Protein AF-A0A2D5ATG9-F1 (afdb_monomer_lite)

Secondary structure (DSSP, 8-state):
--------------------PPPPPPPTT------------------TTS---SPPTTSPPTT--HHHHHHHHHHHHHHH----GGGT--S--S-S-GGGTS-BSSTTSB--GGG-EEEEEESSTT--B--TT-SSSEEESB---GGGSPPPPTT-TT--TTTT-EETTEEPPPSEETTEEEEEEEE-PPP-TTGGGGGGS-HHHHHHT--SS-TT-SS------B-SSSB----

Foldseek 3Di:
DDDDDDDDDDDDPPPPPPPPDDDDDDDPPPDDDDDDPDDPPDPPPPPPPDPPPAPDPPADHPPDDPVRNVVSVVVVCQQADFDDVVNVPDPDDLGRHNCQQQQVVHRLAGHDPQQKWKQKAWAPPPHNHDDAQDPHSTGRQFDPDPVSRPQRDPPPPQNDRQQQPADVRTGDHDQDRPPTGMDMDIDIGHRRVCVVVVVVCDLVNVVVPAAQPCPVVPPDHDHFDADPVGGDPDD

Radius of gyration: 25.66 Å; chains: 1; bounding box: 53×85×80 Å

Structure (mmCIF, N/CA/C/O backbone):
data_AF-A0A2D5ATG9-F1
#
_entry.id   AF-A0A2D5ATG9-F1
#
loop_
_atom_site.group_PDB
_atom_site.id
_atom_site.type_symbol
_atom_site.label_atom_id
_atom_site.label_alt_id
_atom_site.label_comp_id
_atom_site.label_asym_id
_atom_site.label_entity_id
_atom_site.label_seq_id
_atom_site.pdbx_PDB_ins_code
_atom_site.Cartn_x
_atom_site.Cartn_y
_atom_site.Cartn_z
_atom_site.occupancy
_atom_site.B_iso_or_equiv
_atom_site.auth_seq_id
_atom_site.auth_comp_id
_atom_site.auth_asym_id
_atom_site.auth_atom_id
_atom_site.pdbx_PDB_model_num
ATOM 1 N N . MET A 1 1 ? 29.430 -53.952 -45.249 1.00 36.38 1 MET A N 1
ATOM 2 C CA . MET A 1 1 ? 30.696 -53.308 -44.831 1.00 36.38 1 MET A CA 1
ATOM 3 C C . MET A 1 1 ? 30.510 -52.752 -43.415 1.00 36.38 1 MET A C 1
ATOM 5 O O . MET A 1 1 ? 29.520 -52.073 -43.221 1.00 36.38 1 MET A O 1
ATOM 9 N N . LYS A 1 2 ? 31.397 -53.137 -42.471 1.00 32.47 2 LYS A N 1
ATOM 10 C CA . LYS A 1 2 ? 31.777 -52.554 -41.143 1.00 32.47 2 LYS A CA 1
ATOM 11 C C . LYS A 1 2 ? 30.663 -51.918 -40.255 1.00 32.47 2 LYS A C 1
ATOM 13 O O . LYS A 1 2 ? 30.088 -50.925 -40.655 1.00 32.47 2 LYS A O 1
ATOM 18 N N . ARG A 1 3 ? 30.265 -52.548 -39.121 1.00 35.09 3 ARG A N 1
ATOM 19 C CA . ARG A 1 3 ? 30.697 -52.321 -37.692 1.00 35.09 3 ARG A CA 1
ATOM 20 C C . ARG A 1 3 ? 30.326 -50.909 -37.161 1.00 35.09 3 ARG A C 1
ATOM 22 O O . ARG A 1 3 ? 30.590 -49.964 -37.876 1.00 35.09 3 ARG A O 1
ATOM 29 N N . ALA A 1 4 ? 29.818 -50.633 -35.952 1.00 35.78 4 ALA A N 1
ATOM 30 C CA . ALA A 1 4 ? 29.584 -51.368 -34.705 1.00 35.78 4 ALA A CA 1
ATOM 31 C C . ALA A 1 4 ? 28.651 -50.549 -33.763 1.00 35.78 4 ALA A C 1
ATOM 33 O O . ALA A 1 4 ? 28.447 -49.361 -33.981 1.00 35.78 4 ALA A O 1
ATOM 34 N N . SER A 1 5 ? 28.140 -51.247 -32.739 1.00 40.81 5 SER A N 1
ATOM 35 C CA . SER A 1 5 ? 27.462 -50.857 -31.480 1.00 40.81 5 SER A CA 1
ATOM 36 C C . SER A 1 5 ? 27.695 -49.436 -30.927 1.00 40.81 5 SER A C 1
ATOM 38 O O . SER A 1 5 ? 28.799 -48.932 -31.073 1.00 40.81 5 SER A O 1
ATOM 40 N N . TRP A 1 6 ? 26.717 -48.853 -30.212 1.00 32.56 6 TRP A N 1
ATOM 41 C CA . TRP A 1 6 ? 26.746 -48.678 -28.740 1.00 32.56 6 TRP A CA 1
ATOM 42 C C . TRP A 1 6 ? 25.395 -48.180 -28.193 1.00 32.56 6 TRP A C 1
ATOM 44 O O . TRP A 1 6 ? 24.802 -47.217 -28.669 1.00 32.56 6 TRP A O 1
ATOM 54 N N . LEU A 1 7 ? 24.946 -48.882 -27.157 1.00 36.22 7 LEU A N 1
ATOM 55 C CA . LEU A 1 7 ? 23.833 -48.592 -26.265 1.00 36.22 7 LEU A CA 1
ATOM 56 C C . LEU A 1 7 ? 24.270 -47.524 -25.245 1.00 36.22 7 LEU A C 1
ATOM 58 O O . LEU A 1 7 ? 25.248 -47.757 -24.540 1.00 36.22 7 LEU A O 1
ATOM 62 N N . VAL A 1 8 ? 23.530 -46.420 -25.102 1.00 36.09 8 VAL A N 1
ATOM 63 C CA . VAL A 1 8 ? 23.469 -45.643 -23.850 1.00 36.09 8 VAL A CA 1
ATOM 64 C C . VAL A 1 8 ? 22.027 -45.190 -23.649 1.00 36.09 8 VAL A C 1
ATOM 66 O O . VAL A 1 8 ? 21.507 -44.351 -24.377 1.00 36.09 8 VAL A O 1
ATOM 69 N N . ALA A 1 9 ? 21.381 -45.789 -22.654 1.00 33.19 9 ALA A N 1
ATOM 70 C CA . ALA A 1 9 ? 20.167 -45.272 -22.056 1.00 33.19 9 ALA A CA 1
ATOM 71 C C . ALA A 1 9 ? 20.517 -44.041 -21.212 1.00 33.19 9 ALA A C 1
ATOM 73 O O . ALA A 1 9 ? 21.419 -44.114 -20.379 1.00 33.19 9 ALA A O 1
ATOM 74 N N . GLN A 1 10 ? 19.772 -42.949 -21.367 1.00 33.06 10 GLN A N 1
ATOM 75 C CA . GLN A 1 10 ? 19.622 -41.954 -20.311 1.00 33.06 10 GLN A CA 1
ATOM 76 C C . GLN A 1 10 ? 18.184 -41.441 -20.302 1.00 33.06 10 GLN A C 1
ATOM 78 O O . GLN A 1 10 ? 17.733 -40.709 -21.178 1.00 33.06 10 GLN A O 1
ATOM 83 N N . LEU A 1 11 ? 17.466 -41.907 -19.282 1.00 36.66 11 LEU A N 1
ATOM 84 C CA . LEU A 1 11 ? 16.252 -41.310 -18.759 1.00 36.66 11 LEU A CA 1
ATOM 85 C C . LEU A 1 11 ? 16.569 -39.875 -18.328 1.00 36.66 11 LEU A C 1
ATOM 87 O O . LEU A 1 11 ? 17.431 -39.660 -17.480 1.00 36.66 11 LEU A O 1
ATOM 91 N N . GLY A 1 12 ? 15.848 -38.914 -18.890 1.00 27.89 12 GLY A N 1
ATOM 92 C CA . GLY A 1 12 ? 15.868 -37.520 -18.468 1.00 27.89 12 GLY A CA 1
ATOM 93 C C . GLY A 1 12 ? 14.447 -36.985 -18.460 1.00 27.89 12 GLY A C 1
ATOM 94 O O . GLY A 1 12 ? 14.054 -36.252 -19.360 1.00 27.89 12 GLY A O 1
ATOM 95 N N . ALA A 1 13 ? 13.658 -37.397 -17.468 1.00 32.78 13 ALA A N 1
ATOM 96 C CA . ALA A 1 13 ? 12.424 -36.706 -17.130 1.00 32.78 13 ALA A C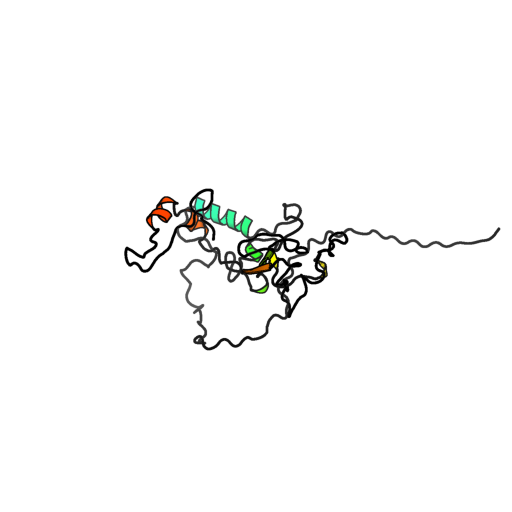A 1
ATOM 97 C C . ALA A 1 13 ? 12.808 -35.308 -16.625 1.00 32.78 13 ALA A C 1
ATOM 99 O O . ALA A 1 13 ? 13.224 -35.144 -15.479 1.00 32.78 13 ALA A O 1
ATOM 100 N N . ILE A 1 14 ? 12.718 -34.305 -17.499 1.00 36.06 14 ILE A N 1
ATOM 101 C CA . ILE A 1 14 ? 12.796 -32.901 -17.101 1.00 36.06 14 ILE A CA 1
ATOM 102 C C . ILE A 1 14 ? 11.479 -32.596 -16.391 1.00 36.06 14 ILE A C 1
ATOM 104 O O . ILE A 1 14 ? 10.466 -32.272 -17.007 1.00 36.06 14 ILE A O 1
ATOM 108 N N . GLY A 1 15 ? 11.490 -32.787 -15.073 1.00 28.84 15 GLY A N 1
ATOM 109 C CA . GLY A 1 15 ? 10.481 -32.243 -14.186 1.00 28.84 15 GLY A CA 1
ATOM 110 C C . GLY A 1 15 ? 10.544 -30.724 -14.268 1.00 28.84 15 GLY A C 1
ATOM 111 O O . GLY A 1 15 ? 11.485 -30.107 -13.774 1.00 28.84 15 GLY A O 1
ATOM 112 N N . LEU A 1 16 ? 9.541 -30.132 -14.910 1.00 32.12 16 LEU A N 1
ATOM 113 C CA . LEU A 1 16 ? 9.245 -28.713 -14.815 1.00 32.12 16 LEU A CA 1
ATOM 114 C C . LEU A 1 16 ? 8.777 -28.442 -13.378 1.00 32.12 16 LEU A C 1
ATOM 116 O O . LEU A 1 16 ? 7.591 -28.513 -13.066 1.00 32.12 16 LEU A O 1
ATOM 120 N N . PHE A 1 17 ? 9.726 -28.204 -12.475 1.00 27.69 17 PHE A N 1
ATOM 121 C CA . PHE A 1 17 ? 9.427 -27.676 -11.153 1.00 27.69 17 PHE A CA 1
ATOM 122 C C . PHE A 1 17 ? 8.962 -26.226 -11.325 1.00 27.69 17 PHE A C 1
ATOM 124 O O . PHE A 1 17 ? 9.770 -25.306 -11.432 1.00 27.69 17 PHE A O 1
ATOM 131 N N . CYS A 1 18 ? 7.644 -26.017 -11.328 1.00 28.02 18 CYS A N 1
ATOM 132 C CA . CYS A 1 18 ? 7.066 -24.760 -10.870 1.00 28.02 18 CYS A CA 1
ATOM 133 C C . CYS A 1 18 ? 7.471 -24.581 -9.403 1.00 28.02 18 CYS A C 1
ATOM 135 O O . CYS A 1 18 ? 6.798 -25.055 -8.490 1.00 28.02 18 CYS A O 1
ATOM 137 N N . ALA A 1 19 ? 8.612 -23.938 -9.174 1.00 29.73 19 ALA A N 1
ATOM 138 C CA . ALA A 1 19 ? 8.987 -23.478 -7.854 1.00 29.73 19 ALA A CA 1
ATOM 139 C C . ALA A 1 19 ? 8.058 -22.314 -7.482 1.00 29.73 19 ALA A C 1
ATOM 141 O O . ALA A 1 19 ? 8.269 -21.173 -7.893 1.00 29.73 19 ALA A O 1
ATOM 142 N N . CYS A 1 20 ? 7.020 -22.603 -6.696 1.00 30.72 20 CYS A N 1
ATOM 143 C CA . CYS A 1 20 ? 6.390 -21.615 -5.825 1.00 30.72 20 CYS A CA 1
ATOM 144 C C . CYS A 1 20 ? 7.448 -21.164 -4.807 1.00 30.72 20 CYS A C 1
ATOM 146 O O . CYS A 1 20 ? 7.554 -21.722 -3.717 1.00 30.72 20 CYS A O 1
ATOM 148 N N . GLY A 1 21 ? 8.306 -20.224 -5.203 1.00 37.38 21 GLY A N 1
ATOM 149 C CA . GLY A 1 21 ? 9.330 -19.666 -4.330 1.00 37.38 21 GLY A CA 1
ATOM 150 C C . GLY A 1 21 ? 8.672 -18.912 -3.180 1.00 37.38 21 GLY A C 1
ATOM 151 O O . GLY A 1 21 ? 7.931 -17.955 -3.411 1.00 37.38 21 GLY A O 1
ATOM 152 N N . ALA A 1 22 ? 8.933 -19.352 -1.949 1.00 42.44 22 ALA A N 1
ATOM 153 C CA . ALA A 1 22 ? 8.631 -18.580 -0.751 1.00 42.44 22 ALA A CA 1
ATOM 154 C C . ALA A 1 22 ? 9.285 -17.189 -0.845 1.00 42.44 22 ALA A C 1
ATOM 156 O O . ALA A 1 22 ? 10.341 -17.042 -1.465 1.00 42.44 22 ALA A O 1
ATOM 157 N N . ASP A 1 23 ? 8.669 -16.174 -0.227 1.00 47.75 23 ASP A N 1
ATOM 158 C CA . ASP A 1 23 ? 9.317 -14.866 -0.092 1.00 47.75 23 ASP A CA 1
ATOM 159 C C . ASP A 1 23 ? 10.680 -15.070 0.588 1.00 47.75 23 ASP A C 1
ATOM 161 O O . ASP A 1 23 ? 10.709 -15.647 1.682 1.00 47.75 23 ASP A O 1
ATOM 165 N N . PRO A 1 24 ? 11.798 -14.611 -0.004 1.00 53.44 24 PRO A N 1
ATOM 166 C CA . PRO A 1 24 ? 13.069 -14.647 0.693 1.00 53.44 24 PRO A CA 1
ATOM 167 C C . PRO A 1 24 ? 12.924 -13.787 1.950 1.00 53.44 24 PRO A C 1
ATOM 169 O O . PRO A 1 24 ? 12.480 -12.635 1.895 1.00 53.44 24 PRO A O 1
ATOM 172 N N . GLY A 1 25 ? 13.230 -14.383 3.102 1.00 45.00 25 GLY A N 1
ATOM 173 C CA . GLY A 1 25 ? 13.359 -13.644 4.352 1.00 45.00 25 GLY A CA 1
ATOM 174 C C . GLY A 1 25 ? 14.435 -12.553 4.237 1.00 45.00 25 GLY A C 1
ATOM 175 O O . GLY A 1 25 ? 15.168 -12.506 3.246 1.00 45.00 25 GLY A O 1
ATOM 176 N N . PRO A 1 26 ? 14.541 -11.657 5.230 1.00 42.59 26 PRO A N 1
ATOM 177 C CA . PRO A 1 26 ? 15.560 -10.613 5.211 1.00 42.59 26 PRO A CA 1
ATOM 178 C C . PRO A 1 26 ? 16.970 -11.220 5.037 1.00 42.59 26 PRO A C 1
ATOM 180 O O . PRO A 1 26 ? 17.260 -12.250 5.653 1.00 42.59 26 PRO A O 1
ATOM 183 N N . PRO A 1 27 ? 17.857 -10.609 4.226 1.00 44.78 27 PRO A N 1
ATOM 184 C CA . PRO A 1 27 ? 19.252 -11.030 4.138 1.00 44.78 27 PRO A CA 1
ATOM 185 C C . PRO A 1 27 ? 19.942 -10.859 5.499 1.00 44.78 27 PRO A C 1
ATOM 187 O O . PRO A 1 27 ? 19.719 -9.871 6.200 1.00 44.78 27 PRO A O 1
ATOM 190 N N . SER A 1 28 ? 20.795 -11.816 5.866 1.00 45.34 28 SER A N 1
ATOM 191 C CA . SER A 1 28 ? 21.399 -11.942 7.200 1.00 45.34 28 SER A CA 1
ATOM 192 C C . SER A 1 28 ? 22.403 -10.843 7.589 1.00 45.34 28 SER A C 1
ATOM 194 O O . SER A 1 28 ? 22.784 -10.789 8.752 1.00 45.34 28 SER A O 1
ATOM 196 N N . ASP A 1 29 ? 22.782 -9.940 6.675 1.00 39.06 29 ASP A N 1
ATOM 197 C CA . ASP A 1 29 ? 23.927 -9.026 6.855 1.00 39.06 29 ASP A CA 1
ATOM 198 C C . ASP A 1 29 ? 23.584 -7.522 6.955 1.00 39.06 29 ASP A C 1
ATOM 200 O O . ASP A 1 29 ? 24.468 -6.672 6.865 1.00 39.06 29 ASP A O 1
ATOM 204 N N . LEU A 1 30 ? 22.326 -7.134 7.202 1.00 40.56 30 LEU A N 1
ATOM 205 C CA . LEU A 1 30 ? 21.966 -5.714 7.418 1.00 40.56 30 LEU A CA 1
ATOM 206 C C . LEU A 1 30 ? 22.098 -5.231 8.878 1.00 40.56 30 LEU A C 1
ATOM 208 O O . LEU A 1 30 ? 21.440 -4.274 9.284 1.00 40.56 30 LEU A O 1
ATOM 212 N N . THR A 1 31 ? 22.990 -5.833 9.667 1.00 37.38 31 THR A N 1
ATOM 213 C CA . THR A 1 31 ? 23.427 -5.271 10.953 1.00 37.38 31 THR A CA 1
ATOM 214 C C . THR A 1 31 ? 24.721 -4.475 10.763 1.00 37.38 31 THR A C 1
ATOM 216 O O . THR A 1 31 ? 25.814 -5.007 10.936 1.00 37.38 31 THR A O 1
ATOM 219 N N . SER A 1 32 ? 24.650 -3.188 10.417 1.00 39.97 32 SER A N 1
ATOM 220 C CA . SER A 1 32 ? 25.806 -2.299 10.625 1.00 39.97 32 SER A CA 1
ATOM 221 C C . SER A 1 32 ? 25.399 -0.856 10.913 1.00 39.97 32 SER A C 1
ATOM 223 O O . SER A 1 32 ? 24.435 -0.323 10.368 1.00 39.97 32 SER A O 1
ATOM 225 N N . GLY A 1 33 ? 26.113 -0.282 11.883 1.00 40.06 33 GLY A N 1
ATOM 226 C CA . GLY A 1 33 ? 25.732 0.889 12.657 1.00 40.06 33 GLY A CA 1
ATOM 227 C C . GLY A 1 33 ? 25.760 2.217 11.905 1.00 40.06 33 GLY A C 1
ATOM 228 O O . GLY A 1 33 ? 26.660 2.504 11.121 1.00 40.06 33 GLY A O 1
ATOM 229 N N . GLY A 1 34 ? 24.800 3.068 12.259 1.00 30.11 34 GLY A N 1
ATOM 230 C CA . GLY A 1 34 ? 24.832 4.507 12.035 1.00 30.11 34 GLY A CA 1
ATOM 231 C C . GLY A 1 34 ? 24.594 5.210 13.369 1.00 30.11 34 GLY A C 1
ATOM 232 O O . GLY A 1 34 ? 23.555 5.021 13.996 1.00 30.11 34 GLY A O 1
ATOM 233 N N . HIS A 1 35 ? 25.575 5.983 13.825 1.00 29.22 35 HIS A N 1
ATOM 234 C CA . HIS A 1 35 ? 25.509 6.781 15.046 1.00 29.22 35 HIS A CA 1
ATOM 235 C C . HIS A 1 35 ? 24.476 7.911 14.867 1.00 29.22 35 HIS A C 1
ATOM 237 O O . HIS A 1 35 ? 24.705 8.839 14.095 1.00 29.22 35 HIS A O 1
ATOM 243 N N . GLN A 1 36 ? 23.327 7.820 15.543 1.00 37.25 36 GLN A N 1
ATOM 244 C CA . GLN A 1 36 ? 22.373 8.927 15.676 1.00 37.25 36 GLN A CA 1
ATOM 245 C C . GLN A 1 36 ? 22.794 9.803 16.869 1.00 37.25 36 GLN A C 1
ATOM 247 O O . GLN A 1 36 ? 23.019 9.257 17.953 1.00 37.25 36 GLN A O 1
ATOM 252 N N . PRO A 1 37 ? 22.894 11.137 16.729 1.00 33.78 37 PRO A N 1
ATOM 253 C CA . PRO A 1 37 ? 23.139 11.999 17.873 1.00 33.78 37 PRO A CA 1
ATOM 254 C C . PRO A 1 37 ? 21.896 12.059 18.778 1.00 33.78 37 PRO A C 1
ATOM 256 O O . PRO A 1 37 ? 20.858 12.593 18.404 1.00 33.78 37 PRO A O 1
ATOM 259 N N . GLY A 1 38 ? 22.042 11.494 19.980 1.00 32.47 38 GLY A N 1
ATOM 260 C CA . GLY A 1 38 ? 21.396 11.924 21.225 1.00 32.47 38 GLY A CA 1
ATOM 261 C C . GLY A 1 38 ? 19.869 12.009 21.271 1.00 32.47 38 GLY A C 1
ATOM 262 O O . GLY A 1 38 ? 19.334 13.080 21.532 1.00 32.47 38 GLY A O 1
ATOM 263 N N . SER A 1 39 ? 19.167 10.882 21.141 1.00 30.84 39 SER A N 1
ATOM 264 C CA . SER A 1 39 ? 17.875 10.703 21.830 1.00 30.84 39 SER A CA 1
ATOM 265 C C . SER A 1 39 ? 18.142 10.109 23.219 1.00 30.84 39 SER A C 1
ATOM 267 O O . SER A 1 39 ? 19.069 9.305 23.325 1.00 30.84 39 SER A O 1
ATOM 269 N N . PRO A 1 40 ? 17.406 10.483 24.285 1.00 34.06 40 PRO A N 1
ATOM 270 C CA . PRO A 1 40 ? 17.665 9.984 25.633 1.00 34.06 40 PRO A CA 1
ATOM 271 C C . PRO A 1 40 ? 17.564 8.454 25.659 1.00 34.06 40 PRO A C 1
ATOM 273 O O . PRO A 1 40 ? 16.487 7.870 25.581 1.00 34.06 40 PRO A O 1
ATOM 276 N N . SER A 1 41 ? 18.727 7.813 25.735 1.00 38.56 41 SER A N 1
ATOM 277 C CA . SER A 1 41 ? 18.945 6.371 25.716 1.00 38.56 41 SER A CA 1
ATOM 278 C C . SER A 1 41 ? 18.743 5.782 27.111 1.00 38.56 41 SER A C 1
ATOM 280 O O . SER A 1 41 ? 19.663 5.273 27.746 1.00 38.56 41 SER A O 1
ATOM 282 N N . GLY A 1 42 ? 17.504 5.855 27.590 1.00 34.97 42 GLY A N 1
ATOM 283 C CA . GLY A 1 42 ? 17.002 4.909 28.577 1.00 34.97 42 GLY A CA 1
ATOM 284 C C . GLY A 1 42 ? 16.221 3.815 27.848 1.00 34.97 42 GLY A C 1
ATOM 285 O O . GLY A 1 42 ? 15.469 4.145 26.928 1.00 34.97 42 GLY A O 1
ATOM 286 N N . PRO A 1 43 ? 16.349 2.525 28.208 1.00 32.94 43 PRO A N 1
ATOM 287 C CA . PRO A 1 43 ? 15.335 1.566 27.807 1.00 32.94 43 PRO A CA 1
ATOM 288 C C . PRO A 1 43 ? 13.998 2.082 28.347 1.00 32.94 43 PRO A C 1
ATOM 290 O O . PRO A 1 43 ? 13.847 2.255 29.557 1.00 32.94 43 PRO A O 1
ATOM 293 N N . VAL A 1 44 ? 13.023 2.332 27.470 1.00 38.72 44 VAL A N 1
ATOM 294 C CA . VAL A 1 44 ?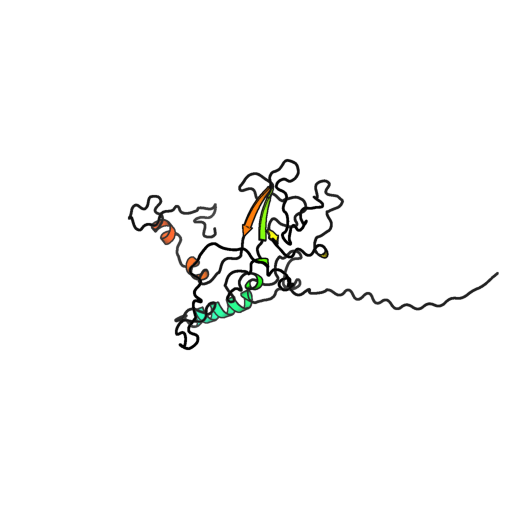 11.626 2.272 27.901 1.00 38.72 44 VAL A CA 1
ATOM 295 C C . VAL A 1 44 ? 11.420 0.808 28.251 1.00 38.72 44 VAL A C 1
ATOM 297 O O . VAL A 1 44 ? 11.156 -0.016 27.379 1.00 38.72 44 VAL A O 1
ATOM 300 N N . GLN A 1 45 ? 11.669 0.465 29.515 1.00 35.62 45 GLN A N 1
ATOM 301 C CA . GLN A 1 45 ? 11.235 -0.806 30.055 1.00 35.62 45 GLN A CA 1
ATOM 302 C C . GLN A 1 45 ? 9.718 -0.781 29.947 1.00 35.62 45 GLN A C 1
ATOM 304 O O . GLN A 1 45 ? 9.042 -0.058 30.677 1.00 35.62 45 GLN A O 1
ATOM 309 N N . GLN A 1 46 ? 9.192 -1.498 28.957 1.00 44.34 46 GLN A N 1
ATOM 310 C CA . GLN A 1 46 ? 7.811 -1.921 29.032 1.00 44.34 46 GLN A CA 1
ATOM 311 C C . GLN A 1 46 ? 7.768 -2.814 30.263 1.00 44.34 46 GLN A C 1
ATOM 313 O O . GLN A 1 46 ? 8.439 -3.841 30.313 1.00 44.34 46 GLN A O 1
ATOM 318 N N . ASP A 1 47 ? 7.104 -2.338 31.306 1.00 37.91 47 ASP A N 1
ATOM 319 C CA . ASP A 1 47 ? 6.848 -3.131 32.492 1.00 37.91 47 ASP A CA 1
ATOM 320 C C . ASP A 1 47 ? 5.907 -4.275 32.090 1.00 37.91 47 ASP A C 1
ATOM 322 O O . ASP A 1 47 ? 4.685 -4.132 32.078 1.00 37.91 47 ASP A O 1
ATOM 326 N N . GLU A 1 48 ? 6.493 -5.403 31.685 1.00 52.66 48 GLU A N 1
ATOM 327 C CA . GLU A 1 48 ? 5.791 -6.617 31.252 1.00 52.66 48 GLU A CA 1
ATOM 328 C C . GLU A 1 48 ? 5.013 -7.295 32.398 1.00 52.66 48 GLU A C 1
ATOM 330 O O . GLU A 1 48 ? 4.374 -8.325 32.185 1.00 52.66 48 GLU A O 1
ATOM 335 N N . THR A 1 49 ? 5.036 -6.741 33.620 1.00 50.59 49 THR A N 1
ATOM 336 C CA . THR A 1 49 ? 4.401 -7.350 34.799 1.00 50.59 49 THR A CA 1
ATOM 337 C C . THR A 1 49 ? 2.997 -6.832 35.112 1.00 50.59 49 THR A C 1
ATOM 339 O O . THR A 1 49 ? 2.304 -7.418 35.947 1.00 50.59 49 THR A O 1
ATOM 342 N N . THR A 1 50 ? 2.516 -5.808 34.400 1.00 45.97 50 THR A N 1
ATOM 343 C CA . THR A 1 50 ? 1.130 -5.332 34.523 1.00 45.97 50 THR A CA 1
ATOM 344 C C . THR A 1 50 ? 0.288 -5.859 33.353 1.00 45.97 50 THR A C 1
ATOM 346 O O . THR A 1 50 ? 0.627 -5.570 32.204 1.00 45.97 50 THR A O 1
ATOM 349 N N . PRO A 1 51 ? -0.825 -6.595 33.575 1.00 45.81 51 PRO A N 1
ATOM 350 C CA . PRO A 1 51 ? -1.739 -6.962 32.497 1.00 45.81 51 PRO A CA 1
ATOM 351 C C . PRO A 1 51 ? -2.208 -5.698 31.773 1.00 45.81 51 PRO A C 1
ATOM 353 O O . PRO A 1 51 ? -2.933 -4.879 32.341 1.00 45.81 51 PRO A O 1
ATOM 356 N N . SER A 1 52 ? -1.771 -5.518 30.526 1.00 48.62 52 SER A N 1
ATOM 357 C CA . SER A 1 52 ? -2.256 -4.434 29.678 1.00 48.62 52 SER A CA 1
ATOM 358 C C . SER A 1 52 ? -3.762 -4.599 29.508 1.00 48.62 52 SER A C 1
ATOM 360 O O . SER A 1 52 ? -4.222 -5.531 28.855 1.00 48.62 52 SER A O 1
ATOM 362 N N . THR A 1 53 ? -4.535 -3.673 30.070 1.00 57.91 53 THR A N 1
ATOM 363 C CA . THR A 1 53 ? -5.972 -3.534 29.798 1.00 57.91 53 THR A CA 1
ATOM 364 C C . THR A 1 53 ? -6.246 -2.971 28.406 1.00 57.91 53 THR A C 1
ATOM 366 O O . THR A 1 53 ? -7.398 -2.878 28.009 1.00 57.91 53 THR A O 1
ATOM 369 N N . ARG A 1 54 ? -5.208 -2.572 27.657 1.00 58.94 54 ARG A N 1
ATOM 370 C CA . ARG A 1 54 ? -5.336 -2.108 26.277 1.00 58.94 54 ARG A CA 1
ATOM 371 C C . ARG A 1 54 ? -5.337 -3.316 25.329 1.00 58.94 54 ARG A C 1
ATOM 373 O O . ARG A 1 54 ? -4.468 -4.181 25.490 1.00 58.94 54 ARG A O 1
ATOM 380 N N . PRO A 1 55 ? -6.231 -3.349 24.322 1.00 65.75 55 PRO A N 1
ATOM 381 C CA . PRO A 1 55 ? -6.232 -4.384 23.298 1.00 65.75 55 PRO A CA 1
ATOM 382 C C . PRO A 1 55 ? -4.851 -4.543 22.665 1.00 65.75 55 PRO A C 1
ATOM 384 O O . PRO A 1 55 ? -4.154 -3.538 22.470 1.00 65.75 55 PRO A O 1
ATOM 387 N N . PRO A 1 56 ? -4.451 -5.777 22.316 1.00 79.25 56 PRO A N 1
ATOM 388 C CA . PRO A 1 56 ? -3.208 -5.996 21.603 1.00 79.25 56 PRO A CA 1
ATOM 389 C C . PRO A 1 56 ? -3.236 -5.213 20.288 1.00 79.25 56 PRO A C 1
ATOM 391 O O . PRO A 1 56 ? -4.237 -5.199 19.567 1.00 79.25 56 PRO A O 1
ATOM 394 N N . LEU A 1 57 ? -2.128 -4.537 19.989 1.00 86.50 57 LEU A N 1
ATOM 395 C CA . LEU A 1 57 ? -1.961 -3.788 18.748 1.00 86.50 57 LEU A CA 1
ATOM 396 C C . LEU A 1 57 ? -2.254 -4.697 17.541 1.00 86.50 57 LEU A C 1
ATOM 398 O O . LEU A 1 57 ? -1.932 -5.884 17.562 1.00 86.50 57 LEU A O 1
ATOM 402 N N . GLY A 1 58 ? -2.887 -4.149 16.503 1.00 87.50 58 GLY A N 1
ATOM 403 C CA . GLY A 1 58 ? -3.323 -4.918 15.331 1.00 87.50 58 GLY A CA 1
ATOM 404 C C . GLY A 1 58 ? -4.574 -5.779 15.550 1.00 87.50 58 GLY A C 1
ATOM 405 O O . GLY A 1 58 ? -5.124 -6.287 14.577 1.00 87.50 58 GLY A O 1
ATOM 406 N N . GLY A 1 59 ? -5.057 -5.914 16.789 1.00 89.12 59 GLY A N 1
ATOM 407 C CA . GLY A 1 59 ? -6.323 -6.568 17.107 1.00 89.12 59 GLY A CA 1
ATOM 408 C C . GLY A 1 59 ? -7.554 -5.684 16.857 1.00 89.12 59 GLY A C 1
ATOM 409 O O . GLY A 1 59 ? -7.431 -4.485 16.580 1.00 89.12 59 GLY A O 1
ATOM 410 N N . PRO A 1 60 ? -8.764 -6.260 16.973 1.00 89.25 60 PRO A N 1
ATOM 411 C CA . PRO A 1 60 ? -9.996 -5.493 16.885 1.00 89.25 60 PRO A CA 1
ATOM 412 C C . PRO A 1 60 ? -10.086 -4.488 18.041 1.00 89.25 60 PRO A C 1
ATOM 414 O O . PRO A 1 60 ? -9.666 -4.757 19.167 1.00 89.25 60 PRO A O 1
ATOM 417 N N . ARG A 1 61 ? -10.681 -3.323 17.767 1.00 86.44 61 ARG A N 1
ATOM 418 C CA . ARG A 1 61 ? -11.026 -2.336 18.801 1.00 86.44 61 ARG A CA 1
ATOM 419 C C . ARG A 1 61 ? -12.017 -2.946 19.804 1.00 86.44 61 ARG A C 1
ATOM 421 O O . ARG A 1 61 ? -12.829 -3.793 19.450 1.00 86.44 61 ARG A O 1
ATOM 428 N N . GLU A 1 62 ? -12.013 -2.465 21.040 1.00 87.19 62 GLU A N 1
ATOM 429 C CA . GLU A 1 62 ? -13.070 -2.787 22.005 1.00 87.19 62 GLU A CA 1
ATOM 430 C C . GLU A 1 62 ? -14.448 -2.254 21.583 1.00 87.19 62 GLU A C 1
ATOM 432 O O . GLU A 1 62 ? -14.572 -1.255 20.872 1.00 87.19 62 GLU A O 1
ATOM 437 N N . GLY A 1 63 ? -15.505 -2.925 22.045 1.00 88.44 63 GLY A N 1
ATOM 438 C CA . GLY A 1 63 ? -16.883 -2.470 21.846 1.00 88.44 63 GLY A CA 1
ATOM 439 C C . GLY A 1 63 ? -17.411 -2.595 20.413 1.00 88.44 63 GLY A C 1
ATOM 440 O O . GLY A 1 63 ? -18.413 -1.959 20.090 1.00 88.44 63 GLY A O 1
ATOM 441 N N . LEU A 1 64 ? -16.765 -3.387 19.548 1.00 88.81 64 LEU A N 1
ATOM 442 C CA . LEU A 1 64 ? -17.333 -3.724 18.241 1.00 88.81 64 LEU A CA 1
ATOM 443 C C . LEU A 1 64 ? -18.637 -4.509 18.407 1.00 88.81 64 LEU A C 1
ATOM 445 O O . LEU A 1 64 ? -18.747 -5.391 19.261 1.00 88.81 64 LEU A O 1
ATOM 449 N N . THR A 1 65 ? -19.612 -4.221 17.546 1.00 94.38 65 THR A N 1
ATOM 450 C CA . THR A 1 65 ? -20.778 -5.096 17.397 1.00 94.38 65 THR A CA 1
ATOM 451 C C . THR A 1 65 ? -20.344 -6.464 16.865 1.00 94.38 65 THR A C 1
ATOM 453 O O . THR A 1 65 ? -19.262 -6.610 16.290 1.00 94.38 65 THR A O 1
ATOM 456 N N . VAL A 1 66 ? -21.209 -7.473 17.003 1.00 96.00 66 VAL A N 1
ATOM 457 C CA . VAL A 1 66 ? -20.957 -8.819 16.456 1.00 96.00 66 VAL A CA 1
ATOM 458 C C . VAL A 1 66 ? -20.632 -8.756 14.959 1.00 96.00 66 VAL A C 1
ATOM 460 O O . VAL A 1 66 ? -19.669 -9.376 14.511 1.00 96.00 66 VAL A O 1
ATOM 463 N N . ASP A 1 67 ? -21.365 -7.940 14.200 1.00 94.38 67 ASP A N 1
ATOM 464 C CA . ASP A 1 67 ? -21.156 -7.791 12.757 1.00 94.38 67 ASP A CA 1
ATOM 465 C C . ASP A 1 67 ? -19.834 -7.095 12.416 1.00 94.38 67 ASP A C 1
ATOM 467 O O . ASP A 1 67 ? -19.158 -7.481 11.460 1.00 94.38 67 ASP A O 1
ATOM 471 N N . GLN A 1 68 ? -19.434 -6.090 13.202 1.00 91.25 68 GLN A N 1
ATOM 472 C CA . GLN A 1 68 ? -18.163 -5.388 13.019 1.00 91.25 68 GLN A CA 1
ATOM 473 C C . GLN A 1 68 ? -16.970 -6.288 13.340 1.00 91.25 68 GLN A C 1
ATOM 475 O O . GLN A 1 68 ? -15.997 -6.300 12.588 1.00 91.25 68 GLN A O 1
ATOM 480 N N . LEU A 1 69 ? -17.053 -7.069 14.420 1.00 92.94 69 LEU A N 1
ATOM 481 C CA . LEU A 1 69 ? -16.030 -8.056 14.750 1.00 92.94 69 LEU A CA 1
ATOM 482 C C . LEU A 1 69 ? -15.935 -9.120 13.648 1.00 92.94 69 LEU A C 1
ATOM 484 O O . LEU A 1 69 ? -14.844 -9.428 13.179 1.00 92.94 69 LEU A O 1
ATOM 488 N N . ALA A 1 70 ? -17.072 -9.618 13.156 1.00 94.50 70 ALA A N 1
ATOM 489 C CA . ALA A 1 70 ? -17.092 -10.563 12.044 1.00 94.50 70 ALA A CA 1
ATOM 490 C C . ALA A 1 70 ? -16.504 -9.965 10.751 1.00 94.50 70 ALA A C 1
ATOM 492 O O . ALA A 1 70 ? -15.840 -10.671 9.992 1.00 94.50 70 ALA A O 1
ATOM 493 N N . ALA A 1 71 ? -16.735 -8.677 10.480 1.00 91.75 71 ALA A N 1
ATOM 494 C CA . ALA A 1 71 ? -16.128 -7.980 9.348 1.00 91.75 71 ALA A CA 1
ATOM 495 C C . ALA A 1 71 ? -14.607 -7.837 9.507 1.00 91.75 71 ALA A C 1
ATOM 497 O O . ALA A 1 71 ? -13.881 -8.117 8.552 1.00 91.75 71 ALA A O 1
ATOM 498 N N . PHE A 1 72 ? -14.132 -7.474 10.703 1.00 91.31 72 PHE A N 1
ATOM 499 C CA . PHE A 1 72 ? -12.706 -7.426 11.026 1.00 91.31 72 PHE A CA 1
ATOM 500 C C . PHE A 1 72 ? -12.037 -8.784 10.780 1.00 91.31 72 PHE A C 1
ATOM 502 O O . PHE A 1 72 ? -11.041 -8.848 10.065 1.00 91.31 72 PHE A O 1
ATOM 509 N N . GLU A 1 73 ? -12.618 -9.877 11.281 1.00 94.00 73 GLU A N 1
ATOM 510 C CA . GLU A 1 73 ? -12.041 -11.217 11.112 1.00 94.00 73 GLU A CA 1
ATOM 511 C C . GLU A 1 73 ? -12.004 -11.668 9.644 1.00 94.00 73 GLU A C 1
ATOM 513 O O . GLU A 1 73 ? -11.003 -12.227 9.196 1.00 94.00 73 GLU A O 1
ATOM 518 N N . ARG A 1 74 ? -13.044 -11.370 8.849 1.00 95.44 74 ARG A N 1
ATOM 519 C CA . ARG A 1 74 ? -13.007 -11.624 7.395 1.00 95.44 74 ARG A CA 1
ATOM 520 C C . ARG A 1 74 ? -11.909 -10.817 6.705 1.00 95.44 74 ARG A C 1
ATOM 522 O O . ARG A 1 74 ? -11.206 -11.355 5.854 1.00 95.44 74 ARG A O 1
ATOM 529 N N . GLY A 1 75 ? -11.760 -9.544 7.073 1.00 92.44 75 GLY A N 1
ATOM 530 C CA . GLY A 1 75 ? -10.704 -8.678 6.553 1.00 92.44 75 GLY A CA 1
ATOM 531 C C . GLY A 1 75 ? -9.314 -9.205 6.898 1.00 92.44 75 GLY A C 1
ATOM 532 O O . GLY A 1 75 ? -8.461 -9.279 6.019 1.00 92.44 75 GLY A O 1
ATOM 533 N N . ARG A 1 76 ? -9.109 -9.650 8.143 1.00 93.06 76 ARG A N 1
ATOM 534 C CA . ARG A 1 76 ? -7.845 -10.231 8.611 1.00 93.06 76 ARG A CA 1
ATOM 535 C C . ARG A 1 76 ? -7.446 -11.465 7.805 1.00 93.06 76 ARG A C 1
ATOM 537 O O . ARG A 1 76 ? -6.296 -11.553 7.392 1.00 93.06 76 ARG A O 1
ATOM 544 N N . ILE A 1 77 ? -8.393 -12.360 7.508 1.00 96.00 77 ILE A N 1
ATOM 545 C CA . ILE A 1 77 ? -8.139 -13.541 6.665 1.00 96.00 77 ILE A CA 1
ATOM 546 C C . ILE A 1 77 ? -7.604 -13.128 5.292 1.00 96.00 77 ILE A C 1
ATOM 548 O O . ILE A 1 77 ? -6.605 -13.677 4.843 1.00 96.00 77 ILE A O 1
ATOM 552 N N . VAL A 1 78 ? -8.239 -12.151 4.636 1.00 94.81 78 VAL A N 1
ATOM 553 C CA . VAL A 1 78 ? -7.767 -11.656 3.335 1.00 94.81 78 VAL A CA 1
ATOM 554 C C . VAL A 1 78 ? -6.400 -10.997 3.483 1.00 94.81 78 VAL A C 1
ATOM 556 O O . VAL A 1 78 ? -5.505 -11.276 2.701 1.00 94.81 78 VAL A O 1
ATOM 559 N N . PHE A 1 79 ? -6.214 -10.157 4.498 1.00 93.56 79 PHE A N 1
ATOM 560 C CA . PHE A 1 79 ? -4.986 -9.395 4.709 1.00 93.56 79 PHE A CA 1
ATOM 561 C C . PHE A 1 79 ? -3.748 -10.275 4.947 1.00 93.56 79 PHE A C 1
ATOM 563 O O . PHE A 1 79 ? -2.647 -9.967 4.480 1.00 93.56 79 PHE A O 1
ATOM 570 N N . GLU A 1 80 ? -3.936 -11.365 5.690 1.00 94.31 80 GLU A N 1
ATOM 571 C CA . GLU A 1 80 ? -2.895 -12.335 6.037 1.00 94.31 80 GLU A CA 1
ATOM 572 C C . GLU A 1 80 ? -2.743 -13.445 4.986 1.00 94.31 80 GLU A C 1
ATOM 574 O O . GLU A 1 80 ? -1.790 -14.226 5.064 1.00 94.31 80 GLU A O 1
ATOM 579 N N . HIS A 1 81 ? -3.644 -13.515 3.996 1.00 95.69 81 HIS A N 1
ATOM 580 C CA . HIS A 1 81 ? -3.581 -14.513 2.930 1.00 95.69 81 HIS A CA 1
ATOM 581 C C . HIS A 1 81 ? -2.251 -14.419 2.182 1.00 95.69 81 HIS A C 1
ATOM 583 O O . HIS A 1 81 ? -1.696 -13.340 2.003 1.00 95.69 81 HIS A O 1
ATOM 589 N N . ARG A 1 82 ? -1.713 -15.553 1.733 1.00 93.06 82 ARG A N 1
ATOM 590 C CA . ARG A 1 82 ? -0.547 -15.578 0.840 1.00 93.06 82 ARG A CA 1
ATOM 591 C C . ARG A 1 82 ? -1.026 -16.030 -0.524 1.00 93.06 82 ARG A C 1
ATOM 593 O O . ARG A 1 82 ? -1.299 -17.209 -0.719 1.00 93.06 82 ARG A O 1
ATOM 600 N N . TRP A 1 83 ? -1.126 -15.083 -1.442 1.00 89.81 83 TRP A N 1
ATOM 601 C CA . TRP A 1 83 ? -1.656 -15.309 -2.773 1.00 89.81 83 TRP A CA 1
ATOM 602 C C . TRP A 1 83 ? -0.678 -16.119 -3.628 1.00 89.81 83 TRP A C 1
ATOM 604 O O . TRP A 1 83 ? 0.544 -16.018 -3.503 1.00 89.81 83 TRP A O 1
ATOM 614 N N . THR A 1 84 ? -1.230 -16.902 -4.543 1.00 87.56 84 THR A N 1
ATOM 615 C CA . THR A 1 84 ? -0.501 -17.705 -5.526 1.00 87.56 84 THR A CA 1
ATOM 616 C C . THR A 1 84 ? -0.820 -17.250 -6.951 1.00 87.56 84 THR A C 1
ATOM 618 O O . THR A 1 84 ? -1.846 -16.601 -7.178 1.00 87.56 84 THR A O 1
ATOM 621 N N . PRO A 1 85 ? 0.002 -17.605 -7.957 1.00 85.19 85 PRO A N 1
ATOM 622 C CA . PRO A 1 85 ? -0.306 -17.276 -9.349 1.00 85.19 85 PRO A CA 1
ATOM 623 C C . PRO A 1 85 ? -1.674 -17.785 -9.819 1.00 85.19 85 PRO A C 1
ATOM 625 O O . PRO A 1 85 ? -2.380 -17.081 -10.537 1.00 85.19 85 PRO A O 1
ATOM 628 N N . SER A 1 86 ? -2.088 -18.971 -9.362 1.00 90.00 86 SER A N 1
ATOM 629 C CA . SER A 1 86 ? -3.419 -19.531 -9.637 1.00 90.00 86 SER A CA 1
ATOM 630 C C . SER A 1 86 ? -4.566 -18.732 -9.016 1.00 90.00 86 SER A C 1
ATOM 632 O O . SER A 1 86 ? -5.685 -18.798 -9.511 1.00 90.00 86 SER A O 1
ATOM 634 N N . GLU A 1 87 ? -4.297 -17.966 -7.961 1.00 91.38 87 GLU A N 1
ATOM 635 C CA . GLU A 1 87 ? -5.259 -17.071 -7.306 1.00 91.38 87 GLU A CA 1
ATOM 636 C C . GLU A 1 87 ? -5.203 -15.641 -7.869 1.00 91.38 87 GLU A C 1
ATOM 638 O O . GLU A 1 87 ? -5.784 -14.722 -7.297 1.00 91.38 87 GLU A O 1
ATOM 643 N N . GLY A 1 88 ? -4.500 -15.434 -8.988 1.00 86.44 88 GLY A N 1
ATOM 644 C CA . GLY A 1 88 ? -4.390 -14.131 -9.640 1.00 86.44 88 GLY A CA 1
ATOM 645 C C . GLY A 1 88 ? -3.224 -13.274 -9.149 1.00 86.44 88 GLY A C 1
ATOM 646 O O . GLY A 1 88 ? -3.162 -12.097 -9.506 1.00 86.44 88 GLY A O 1
ATOM 647 N N . LEU A 1 89 ? -2.274 -13.834 -8.386 1.00 80.69 89 LEU A N 1
ATOM 648 C CA . LEU A 1 89 ? -0.994 -13.170 -8.140 1.00 80.69 89 LEU A CA 1
ATOM 649 C C . LEU A 1 89 ? -0.250 -13.070 -9.479 1.00 80.69 89 LEU A C 1
ATOM 651 O O . LEU A 1 89 ? 0.365 -14.030 -9.941 1.00 80.69 89 LEU A O 1
ATOM 655 N N . GLY A 1 90 ? -0.385 -11.923 -10.146 1.00 74.94 90 GLY A N 1
ATOM 656 C CA . GLY A 1 90 ? 0.159 -11.698 -11.481 1.00 74.94 90 GLY A CA 1
ATOM 657 C C . GLY A 1 90 ? 1.659 -12.013 -11.576 1.00 74.94 90 GLY A C 1
ATOM 658 O O . GLY A 1 90 ? 2.352 -12.104 -10.567 1.00 74.94 90 GLY A O 1
ATOM 659 N N . PRO A 1 91 ? 2.217 -12.133 -12.789 1.00 70.31 91 PRO A N 1
ATOM 660 C CA . PRO A 1 91 ? 3.608 -12.558 -12.980 1.00 70.31 91 PRO A CA 1
ATOM 661 C C . PRO A 1 91 ? 4.644 -11.582 -12.392 1.00 70.31 91 PRO A C 1
ATOM 663 O O . PRO A 1 91 ? 5.806 -11.945 -12.220 1.00 70.31 91 PRO A O 1
ATOM 666 N N . ARG A 1 92 ? 4.235 -10.343 -12.086 1.00 69.44 92 ARG A N 1
ATOM 667 C CA . ARG A 1 92 ? 5.053 -9.312 -11.443 1.00 69.44 92 ARG A CA 1
ATOM 668 C C . ARG A 1 92 ? 4.402 -8.902 -10.125 1.00 69.44 92 ARG A C 1
ATOM 670 O O . ARG A 1 92 ? 3.313 -8.338 -10.133 1.00 69.44 92 ARG A O 1
ATOM 677 N N . TYR A 1 93 ? 5.086 -9.162 -9.017 1.00 72.75 93 TYR A N 1
ATOM 678 C CA . TYR A 1 93 ? 4.661 -8.794 -7.668 1.00 72.75 93 TYR A CA 1
ATOM 679 C C . TYR A 1 93 ? 5.882 -8.450 -6.808 1.00 72.75 93 TYR A C 1
ATOM 681 O O . TYR A 1 93 ? 6.977 -8.963 -7.040 1.00 72.75 93 TYR A O 1
ATOM 689 N N . ASN A 1 94 ? 5.699 -7.576 -5.818 1.00 70.31 94 ASN A N 1
ATOM 690 C CA . ASN A 1 94 ? 6.731 -7.206 -4.839 1.00 70.31 94 ASN A CA 1
ATOM 691 C C . ASN A 1 94 ? 6.672 -8.070 -3.564 1.00 70.31 94 ASN A C 1
ATOM 693 O O . ASN A 1 94 ? 7.688 -8.274 -2.897 1.00 70.31 94 ASN A O 1
ATOM 697 N N . ALA A 1 95 ? 5.489 -8.580 -3.232 1.00 79.50 95 ALA A N 1
ATOM 698 C CA . ALA A 1 95 ? 5.233 -9.504 -2.142 1.00 79.50 95 ALA A CA 1
ATOM 699 C C . ALA A 1 95 ? 3.979 -10.333 -2.439 1.00 79.50 95 ALA A C 1
ATOM 701 O O . ALA A 1 95 ? 3.147 -9.939 -3.255 1.00 79.50 95 ALA A O 1
ATOM 702 N N . VAL A 1 96 ? 3.845 -11.475 -1.763 1.00 86.25 96 VAL A N 1
ATOM 703 C CA . VAL A 1 96 ? 2.688 -12.368 -1.933 1.00 86.25 96 VAL A CA 1
ATOM 704 C C . VAL A 1 96 ? 1.597 -12.149 -0.897 1.00 86.25 96 VAL A C 1
ATOM 706 O O . VAL A 1 96 ? 0.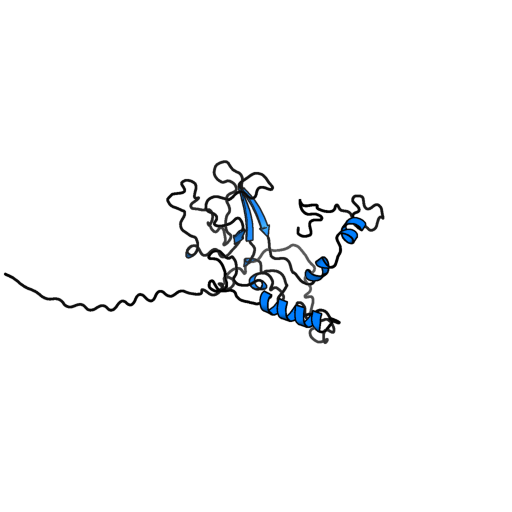670 -12.940 -0.883 1.00 86.25 96 VAL A O 1
ATOM 709 N N . ALA A 1 97 ? 1.720 -11.159 -0.004 1.00 90.88 97 ALA A N 1
ATOM 710 C CA . ALA A 1 97 ? 0.716 -10.847 1.009 1.00 90.88 97 ALA A CA 1
ATOM 711 C C . ALA A 1 97 ? 0.711 -9.366 1.409 1.00 90.88 97 ALA A C 1
ATOM 713 O O . ALA A 1 97 ? 1.769 -8.734 1.425 1.00 90.88 97 ALA A O 1
ATOM 714 N N . CYS A 1 98 ? -0.441 -8.822 1.822 1.00 91.06 98 CYS A N 1
ATOM 715 C CA . CYS A 1 98 ? -0.516 -7.469 2.392 1.00 91.06 98 CYS A CA 1
ATOM 716 C C . CYS A 1 98 ? 0.326 -7.368 3.672 1.00 91.06 98 CYS A C 1
ATOM 718 O O . CYS A 1 98 ? 1.116 -6.435 3.843 1.00 91.06 98 CYS A O 1
ATOM 720 N N . ALA A 1 99 ? 0.235 -8.388 4.531 1.00 91.44 99 ALA A N 1
ATOM 721 C CA . ALA A 1 99 ? 1.024 -8.484 5.754 1.00 91.44 99 ALA A CA 1
ATOM 722 C C . ALA A 1 99 ? 2.548 -8.512 5.504 1.00 91.44 99 ALA A C 1
ATOM 724 O O . ALA A 1 99 ? 3.310 -8.116 6.383 1.00 91.44 99 ALA A O 1
ATOM 725 N N . SER A 1 100 ? 3.033 -8.879 4.309 1.00 87.75 100 SER A N 1
ATOM 726 C CA . SER A 1 100 ? 4.477 -8.865 4.016 1.00 87.75 100 SER A CA 1
ATOM 727 C C . SER A 1 100 ? 5.101 -7.472 4.141 1.00 87.75 100 SER A C 1
ATOM 729 O O . SER A 1 100 ? 6.280 -7.363 4.478 1.00 87.75 100 SER A O 1
ATOM 731 N N . CYS A 1 101 ? 4.318 -6.417 3.906 1.00 88.19 101 CYS A N 1
ATOM 732 C CA . CYS A 1 101 ? 4.764 -5.037 4.074 1.00 88.19 101 CYS A CA 1
ATOM 733 C C . CYS A 1 101 ? 4.096 -4.327 5.265 1.00 88.19 101 CYS A C 1
ATOM 735 O O . CYS A 1 101 ? 4.556 -3.272 5.673 1.00 88.19 101 CYS A O 1
ATOM 737 N N . HIS A 1 102 ? 3.053 -4.898 5.861 1.00 92.62 102 HIS A N 1
ATOM 738 C CA . HIS A 1 102 ? 2.341 -4.308 6.996 1.00 92.62 102 HIS A CA 1
ATOM 739 C C . HIS A 1 102 ? 2.349 -5.250 8.201 1.00 92.62 102 HIS A C 1
ATOM 741 O O . HIS A 1 102 ? 1.322 -5.826 8.563 1.00 92.62 102 HIS A O 1
ATOM 747 N N . SER A 1 103 ? 3.525 -5.465 8.788 1.00 90.19 103 SER A N 1
ATOM 748 C CA . SER A 1 103 ? 3.749 -6.535 9.780 1.00 90.19 103 SER A CA 1
ATOM 749 C C . SER A 1 103 ? 4.526 -6.118 11.016 1.00 90.19 103 SER A C 1
ATOM 751 O O . SER A 1 103 ? 4.639 -6.913 11.943 1.00 90.19 103 SER A O 1
ATOM 753 N N . THR A 1 104 ? 5.094 -4.915 11.050 1.00 89.69 104 THR A N 1
ATOM 754 C CA . THR A 1 104 ? 5.962 -4.481 12.148 1.00 89.69 104 THR A CA 1
ATOM 755 C C . THR A 1 104 ? 5.292 -3.360 12.945 1.00 89.69 104 THR A C 1
ATOM 757 O O . THR A 1 104 ? 4.940 -2.335 12.367 1.00 89.69 104 THR A O 1
ATOM 760 N N . PRO A 1 105 ? 5.112 -3.498 14.269 1.00 89.44 105 PRO A N 1
ATOM 761 C CA . PRO A 1 105 ? 5.532 -4.627 15.112 1.00 89.44 105 PRO A CA 1
ATOM 762 C C . PRO A 1 105 ? 4.595 -5.851 15.050 1.00 89.44 105 PRO A C 1
ATOM 764 O O . PRO A 1 105 ? 4.958 -6.913 15.540 1.00 89.44 105 PRO A O 1
ATOM 767 N N . VAL A 1 106 ? 3.404 -5.699 14.469 1.00 91.75 106 VAL A N 1
ATOM 768 C CA . VAL A 1 106 ? 2.363 -6.731 14.316 1.00 91.75 106 VAL A CA 1
ATOM 769 C C . VAL A 1 106 ? 1.644 -6.548 12.974 1.00 91.75 106 VAL A C 1
ATOM 771 O O . VAL A 1 106 ? 1.824 -5.514 12.321 1.00 91.75 106 VAL A O 1
ATOM 774 N N . THR A 1 107 ? 0.807 -7.510 12.565 1.00 90.56 107 THR A N 1
ATOM 775 C CA . THR A 1 107 ? -0.062 -7.378 11.380 1.00 90.56 107 THR A CA 1
ATOM 776 C C . THR A 1 107 ? -0.844 -6.060 11.417 1.00 90.56 107 THR A C 1
ATOM 778 O O . THR A 1 107 ? -1.452 -5.713 12.427 1.00 90.56 107 THR A O 1
ATOM 781 N N . GLY A 1 108 ? -0.814 -5.315 10.312 1.00 90.69 108 GLY A N 1
ATOM 782 C CA . GLY A 1 108 ? -1.377 -3.968 10.194 1.00 90.69 108 GLY A CA 1
ATOM 783 C C . GLY A 1 108 ? -0.388 -2.843 10.527 1.00 90.69 108 GLY A C 1
ATOM 784 O O . GLY A 1 108 ? -0.720 -1.672 10.364 1.00 90.69 108 GLY A O 1
ATOM 785 N N . GLY A 1 109 ? 0.826 -3.176 10.968 1.00 91.75 109 GLY A N 1
ATOM 786 C CA . GLY A 1 109 ? 1.908 -2.224 11.207 1.00 91.75 109 GLY A CA 1
ATOM 787 C C . GLY A 1 109 ? 2.589 -1.729 9.928 1.00 91.75 109 GLY A C 1
ATOM 788 O O . GLY A 1 109 ? 2.035 -1.811 8.833 1.00 91.75 109 GLY A O 1
ATOM 789 N N . SER A 1 110 ? 3.798 -1.194 10.067 1.00 90.81 110 SER A N 1
ATOM 790 C CA . SER A 1 110 ? 4.656 -0.781 8.953 1.00 90.81 110 SER A CA 1
ATOM 791 C C . SER A 1 110 ? 5.531 -1.936 8.446 1.00 90.81 110 SER A C 1
ATOM 793 O O . SER A 1 110 ? 5.458 -3.069 8.940 1.00 90.81 110 SER A O 1
ATOM 795 N N . ALA A 1 111 ? 6.373 -1.657 7.449 1.00 87.06 111 ALA A N 1
ATOM 796 C CA . ALA A 1 111 ? 7.358 -2.614 6.958 1.00 87.06 111 ALA A CA 1
ATOM 797 C C . ALA A 1 111 ? 8.705 -2.475 7.677 1.00 87.06 111 ALA A C 1
ATOM 799 O O . ALA A 1 111 ? 9.093 -1.390 8.116 1.00 87.06 111 ALA A O 1
ATOM 800 N N . GLN A 1 112 ? 9.482 -3.558 7.687 1.00 80.88 112 GLN A N 1
ATOM 801 C CA . GLN A 1 112 ? 10.924 -3.456 7.910 1.00 80.88 112 GLN A CA 1
ATOM 802 C C . GLN A 1 112 ? 11.601 -2.774 6.712 1.00 80.88 112 GLN A C 1
ATOM 804 O O . GLN A 1 112 ? 11.139 -2.889 5.577 1.00 80.88 112 GLN A O 1
ATOM 809 N N . LEU A 1 113 ? 12.747 -2.129 6.945 1.00 81.38 113 LEU A N 1
ATOM 810 C CA . LEU A 1 113 ? 13.441 -1.321 5.932 1.00 81.38 113 LEU A CA 1
ATOM 811 C C . LEU A 1 113 ? 13.748 -2.072 4.629 1.00 81.38 113 LEU A C 1
ATOM 813 O O . LEU A 1 113 ? 13.707 -1.464 3.563 1.00 81.38 113 LEU A O 1
ATOM 817 N N . TYR A 1 114 ? 14.013 -3.382 4.691 1.00 78.81 114 TYR A N 1
ATOM 818 C CA . TYR A 1 114 ? 14.315 -4.196 3.507 1.00 78.81 114 TYR A CA 1
ATOM 819 C C . TYR A 1 114 ? 13.131 -4.316 2.526 1.00 78.81 114 TYR A C 1
ATOM 821 O O . TYR A 1 114 ? 13.320 -4.711 1.380 1.00 78.81 114 TYR A O 1
ATOM 829 N N . ARG A 1 115 ? 11.916 -3.959 2.958 1.00 81.19 115 ARG A N 1
ATOM 830 C CA . ARG A 1 115 ? 10.699 -3.902 2.133 1.00 81.19 115 ARG A CA 1
ATOM 831 C C . ARG A 1 115 ? 10.388 -2.497 1.616 1.00 81.19 115 ARG A C 1
ATOM 833 O O . ARG A 1 115 ? 9.357 -2.309 0.973 1.00 81.19 115 ARG A O 1
ATOM 840 N N . ASN A 1 116 ? 11.260 -1.517 1.862 1.00 85.31 116 ASN A N 1
ATOM 841 C CA . ASN A 1 116 ? 11.133 -0.217 1.216 1.00 85.31 116 ASN A CA 1
ATOM 842 C C . ASN A 1 116 ? 11.265 -0.364 -0.303 1.00 85.31 116 ASN A C 1
ATOM 844 O O . ASN A 1 116 ? 11.951 -1.250 -0.817 1.00 85.31 116 ASN A O 1
ATOM 848 N N . PHE A 1 117 ? 10.649 0.564 -1.016 1.00 85.19 117 PHE A N 1
ATOM 849 C CA . PHE A 1 117 ? 10.672 0.625 -2.469 1.00 85.19 117 PHE A CA 1
ATOM 850 C C . PHE A 1 117 ? 10.806 2.073 -2.931 1.00 85.19 117 PHE A C 1
ATOM 852 O O . PHE A 1 117 ? 10.560 3.012 -2.173 1.00 85.19 117 PHE A O 1
ATOM 859 N N . TYR A 1 118 ? 11.211 2.256 -4.176 1.00 86.62 118 TYR A N 1
ATOM 860 C CA . TYR A 1 118 ? 11.194 3.530 -4.865 1.00 86.62 118 TYR A CA 1
ATOM 861 C C . TYR A 1 118 ? 9.965 3.602 -5.761 1.00 86.62 118 TYR A C 1
ATOM 863 O O . TYR A 1 118 ? 9.621 2.635 -6.439 1.00 86.62 118 TYR A O 1
ATOM 871 N N . LEU A 1 119 ? 9.329 4.766 -5.770 1.00 87.56 119 LEU A N 1
ATOM 872 C CA . LEU A 1 119 ? 8.489 5.204 -6.871 1.00 87.56 119 LEU A CA 1
ATOM 873 C C . LEU A 1 119 ? 9.394 5.981 -7.820 1.00 87.56 119 LEU A C 1
ATOM 875 O O . LEU A 1 119 ? 9.900 7.029 -7.420 1.00 87.56 119 LEU A O 1
ATOM 879 N N . ALA A 1 120 ? 9.644 5.454 -9.014 1.00 87.19 120 ALA A N 1
ATOM 880 C CA . ALA A 1 120 ? 10.542 6.055 -9.993 1.00 87.19 120 ALA A CA 1
ATOM 881 C C . ALA A 1 120 ? 9.835 6.260 -11.329 1.00 87.19 120 ALA A C 1
ATOM 883 O O . ALA A 1 120 ? 9.198 5.344 -11.851 1.00 87.19 120 ALA A O 1
ATOM 884 N N . ALA A 1 121 ? 9.965 7.463 -11.878 1.00 89.31 121 ALA A N 1
ATOM 885 C CA . ALA A 1 121 ? 9.334 7.841 -13.129 1.00 89.31 121 ALA A CA 1
ATOM 886 C C . ALA A 1 121 ? 10.255 8.725 -13.968 1.00 89.31 121 ALA A C 1
ATOM 888 O O . ALA A 1 121 ? 10.863 9.666 -13.459 1.00 89.31 121 ALA A O 1
ATOM 889 N N . ALA A 1 122 ? 10.321 8.442 -15.267 1.00 88.19 122 ALA A N 1
ATOM 890 C CA . ALA A 1 122 ? 10.990 9.300 -16.230 1.00 88.19 122 ALA A CA 1
ATOM 891 C C . ALA A 1 122 ? 10.090 10.498 -16.577 1.00 88.19 122 ALA A C 1
ATOM 893 O O . ALA A 1 122 ? 8.894 10.346 -16.840 1.00 88.19 122 ALA A O 1
ATOM 894 N N . GLY A 1 123 ? 10.676 11.689 -16.589 1.00 86.69 123 GLY A N 1
ATOM 895 C CA . GLY A 1 123 ? 10.025 12.951 -16.911 1.00 86.69 123 GLY A CA 1
ATOM 896 C C . GLY A 1 123 ? 10.180 14.004 -15.808 1.00 86.69 123 GLY A C 1
ATOM 897 O O . GLY A 1 123 ? 10.780 13.745 -14.761 1.00 86.69 123 GLY A O 1
ATOM 898 N N . PRO A 1 124 ? 9.649 15.220 -16.033 1.00 82.12 124 PRO A N 1
ATOM 899 C CA . PRO A 1 124 ? 9.610 16.264 -15.011 1.00 82.12 124 PRO A CA 1
ATOM 900 C C . PRO A 1 124 ? 8.861 15.802 -13.752 1.00 82.12 124 PRO A C 1
ATOM 902 O O . PRO A 1 124 ? 8.072 14.856 -13.796 1.00 82.12 124 PRO A O 1
ATOM 905 N N . GLN A 1 125 ? 9.073 16.494 -12.632 1.00 75.81 125 GLN A N 1
ATOM 906 C CA . GLN A 1 125 ? 8.398 16.195 -11.364 1.00 75.81 125 GLN A CA 1
ATOM 907 C C . GLN A 1 125 ? 6.876 16.078 -11.549 1.00 75.81 125 GLN A C 1
ATOM 909 O O . GLN A 1 125 ? 6.255 16.912 -12.204 1.00 75.81 125 GLN A O 1
ATOM 914 N N . GLY A 1 126 ? 6.289 15.019 -10.984 1.00 72.88 126 GLY A N 1
ATOM 915 C CA . GLY A 1 126 ? 4.875 14.670 -11.167 1.00 72.88 126 GLY A CA 1
ATOM 916 C C . GLY A 1 1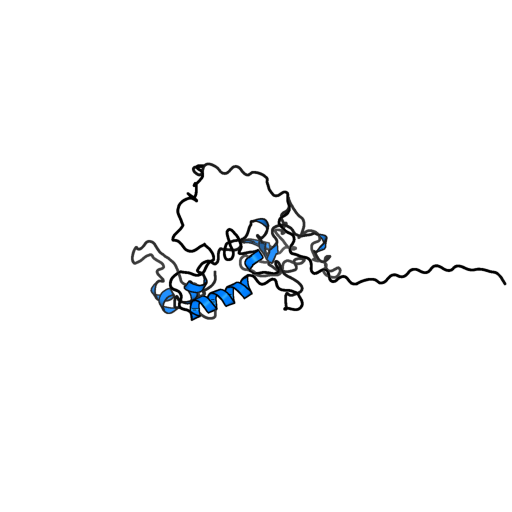26 ? 4.591 13.751 -12.363 1.00 72.88 126 GLY A C 1
ATOM 917 O O . GLY A 1 126 ? 3.462 13.289 -12.516 1.00 72.88 126 GLY A O 1
ATOM 918 N N . SER A 1 127 ? 5.595 13.437 -13.187 1.00 78.62 127 SER A N 1
ATOM 919 C CA . SER A 1 127 ? 5.458 12.436 -14.250 1.00 78.62 127 SER A CA 1
ATOM 920 C C . SER A 1 127 ? 5.314 11.027 -13.677 1.00 78.62 127 SER A C 1
ATOM 922 O O . SER A 1 127 ? 5.878 10.703 -12.636 1.00 78.62 127 SER A O 1
ATOM 924 N N . GLN A 1 128 ? 4.602 10.171 -14.409 1.00 78.19 128 GLN A N 1
ATOM 925 C CA . GLN A 1 128 ? 4.516 8.722 -14.174 1.00 78.19 128 GLN A CA 1
ATOM 926 C C . GLN A 1 128 ? 5.086 7.942 -15.373 1.00 78.19 128 GLN A C 1
ATOM 928 O O . GLN A 1 128 ? 4.665 6.824 -15.666 1.00 78.19 128 GLN A O 1
ATOM 933 N N . GLY A 1 129 ? 6.000 8.570 -16.124 1.00 79.19 129 GLY A N 1
ATOM 934 C CA . GLY A 1 129 ? 6.599 7.980 -17.315 1.00 79.19 129 GLY A CA 1
ATOM 935 C C . GLY A 1 129 ? 7.423 6.745 -16.968 1.00 79.19 129 GLY A C 1
ATOM 936 O O . GLY A 1 129 ? 8.122 6.713 -15.954 1.00 79.19 129 GLY A O 1
ATOM 937 N N . ALA A 1 130 ? 7.345 5.723 -17.816 1.00 76.94 130 ALA A N 1
ATOM 938 C CA . ALA A 1 130 ? 8.132 4.515 -17.637 1.00 76.94 130 ALA A CA 1
ATOM 939 C C . ALA A 1 130 ? 9.630 4.837 -17.727 1.00 76.94 130 ALA A C 1
ATOM 941 O O . ALA A 1 130 ? 10.086 5.509 -18.651 1.00 76.94 130 ALA A O 1
ATOM 942 N N . VAL A 1 131 ? 10.399 4.322 -16.776 1.00 77.12 131 VAL A N 1
ATOM 943 C CA . VAL A 1 131 ? 11.856 4.263 -16.874 1.00 77.12 131 VAL A CA 1
ATOM 944 C C . VAL A 1 131 ? 12.168 3.021 -17.716 1.00 77.12 131 VAL A C 1
ATOM 946 O O . VAL A 1 131 ? 11.850 1.910 -17.288 1.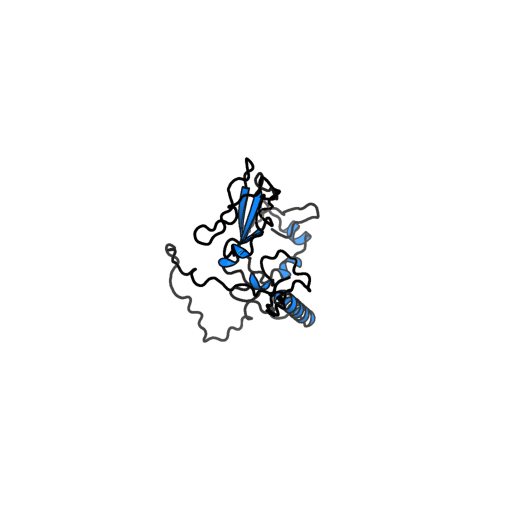00 77.12 131 VAL A O 1
ATOM 949 N N . SER A 1 132 ? 12.707 3.195 -18.931 1.00 72.69 132 SER A N 1
ATOM 950 C CA . SER A 1 132 ? 13.067 2.056 -19.803 1.00 72.69 132 SER A CA 1
ATOM 951 C C . SER A 1 132 ? 13.950 1.076 -19.030 1.00 72.69 132 SER A C 1
ATOM 953 O O . SER A 1 132 ? 14.802 1.519 -18.276 1.00 72.69 132 SER A O 1
ATOM 955 N N . GLY A 1 133 ? 13.693 -0.229 -19.170 1.00 66.62 133 GLY A N 1
ATOM 956 C CA . GLY A 1 133 ? 14.357 -1.325 -18.450 1.00 66.62 133 GLY A CA 1
ATOM 957 C C . GLY A 1 133 ? 13.870 -1.604 -17.021 1.00 66.62 133 GLY A C 1
ATOM 958 O O . GLY A 1 133 ? 14.237 -2.636 -16.459 1.00 66.62 133 GLY A O 1
ATOM 959 N N . LEU A 1 134 ? 12.993 -0.772 -16.443 1.00 69.19 134 LEU A N 1
ATOM 960 C CA . LEU A 1 134 ? 12.277 -1.126 -15.215 1.00 69.19 134 LEU A CA 1
ATOM 961 C C . LEU A 1 134 ? 10.952 -1.852 -15.533 1.00 69.19 134 LEU A C 1
ATOM 963 O O . LEU A 1 134 ? 10.180 -1.402 -16.379 1.00 69.19 134 LEU A O 1
ATOM 967 N N . PRO A 1 135 ? 10.621 -2.954 -14.830 1.00 64.44 135 PRO A N 1
ATOM 968 C CA . PRO A 1 135 ? 9.396 -3.719 -15.054 1.00 64.44 135 PRO A CA 1
ATOM 969 C C . PRO A 1 135 ? 8.140 -3.013 -14.512 1.00 64.44 135 PRO A C 1
ATOM 971 O O . PRO A 1 135 ? 7.019 -3.437 -14.808 1.00 64.44 135 PRO A O 1
ATOM 974 N N . SER A 1 136 ? 8.317 -1.982 -13.680 1.00 75.06 136 SER A N 1
ATOM 975 C CA . SER A 1 136 ? 7.271 -1.112 -13.143 1.00 75.06 136 SER A CA 1
ATOM 976 C C . SER A 1 136 ? 7.889 0.171 -12.562 1.00 75.06 136 SER A C 1
ATOM 978 O O . SER A 1 136 ? 9.094 0.236 -12.324 1.00 75.06 136 SER A O 1
ATOM 980 N N . PHE A 1 137 ? 7.054 1.174 -12.268 1.00 80.19 137 PHE A N 1
ATOM 981 C CA . PHE A 1 137 ? 7.462 2.372 -11.518 1.00 80.19 137 PHE A CA 1
ATOM 982 C C . PHE A 1 137 ? 7.721 2.091 -10.023 1.00 80.19 137 PHE A C 1
ATOM 984 O O . PHE A 1 137 ? 8.154 2.986 -9.303 1.00 80.19 137 PHE A O 1
ATOM 991 N N . ILE A 1 138 ? 7.446 0.867 -9.546 1.00 81.81 138 ILE A N 1
ATOM 992 C CA . ILE A 1 138 ? 7.669 0.420 -8.167 1.00 81.81 138 ILE A CA 1
ATOM 993 C C . ILE A 1 138 ? 8.906 -0.476 -8.143 1.00 81.81 138 ILE A C 1
ATOM 995 O O . ILE A 1 138 ? 8.856 -1.650 -8.512 1.00 81.81 138 ILE A O 1
ATOM 999 N N . VAL A 1 139 ? 10.014 0.065 -7.656 1.00 80.25 139 VAL A N 1
ATOM 1000 C CA . VAL A 1 139 ? 11.312 -0.614 -7.658 1.00 80.25 139 VAL A CA 1
ATOM 1001 C C . VAL A 1 139 ? 11.667 -1.030 -6.234 1.00 80.25 139 VAL A C 1
ATOM 1003 O O . VAL A 1 139 ? 11.738 -0.159 -5.369 1.00 80.25 139 VAL A O 1
ATOM 1006 N N . PRO A 1 140 ? 11.914 -2.317 -5.934 1.00 78.81 140 PRO A N 1
ATOM 1007 C CA . PRO A 1 140 ? 12.392 -2.709 -4.611 1.00 78.81 140 PRO A CA 1
ATOM 1008 C C . PRO A 1 140 ? 13.679 -1.955 -4.267 1.00 78.81 140 PRO A C 1
ATOM 1010 O O . PRO A 1 140 ? 14.600 -1.906 -5.081 1.00 78.81 140 PRO A O 1
ATOM 1013 N N . ALA A 1 141 ? 13.755 -1.355 -3.078 1.00 80.50 141 ALA A N 1
ATOM 1014 C CA . ALA A 1 141 ? 14.943 -0.602 -2.681 1.00 80.50 141 ALA A CA 1
ATOM 1015 C C . ALA A 1 141 ? 16.092 -1.522 -2.247 1.00 80.50 141 ALA A C 1
ATOM 1017 O O . ALA A 1 141 ? 17.242 -1.098 -2.273 1.00 80.50 141 ALA A O 1
ATOM 1018 N N . TYR A 1 142 ? 15.780 -2.764 -1.866 1.00 75.81 142 TYR A N 1
ATOM 1019 C CA . TYR A 1 142 ? 16.722 -3.777 -1.396 1.00 75.81 142 TYR A CA 1
ATOM 1020 C C . TYR A 1 142 ? 16.359 -5.154 -1.952 1.00 75.81 142 TYR A C 1
ATOM 1022 O O . TYR A 1 142 ? 15.213 -5.395 -2.334 1.00 75.81 142 TYR A O 1
ATOM 1030 N N . GLY A 1 143 ? 17.323 -6.078 -1.921 1.00 61.28 143 GLY A N 1
ATOM 1031 C CA . GLY A 1 143 ? 17.056 -7.506 -2.114 1.00 61.28 143 GLY A CA 1
ATOM 1032 C C . GLY A 1 143 ? 16.580 -7.888 -3.516 1.00 61.28 143 GLY A C 1
ATOM 1033 O O . GLY A 1 143 ? 15.932 -8.922 -3.665 1.00 61.28 143 GLY A O 1
ATOM 1034 N N . VAL A 1 144 ? 16.882 -7.078 -4.539 1.00 60.25 144 VAL A N 1
ATOM 1035 C CA . VAL A 1 144 ? 16.738 -7.525 -5.928 1.00 60.25 144 VAL A CA 1
ATOM 1036 C C . VAL A 1 144 ? 17.705 -8.686 -6.158 1.00 60.25 144 VAL A C 1
ATOM 1038 O O . VAL A 1 144 ? 18.919 -8.512 -6.121 1.00 60.25 144 VAL A O 1
ATOM 1041 N N . ASP A 1 145 ? 17.152 -9.886 -6.332 1.00 52.53 145 ASP A N 1
ATOM 1042 C CA . ASP A 1 145 ? 17.894 -11.050 -6.810 1.00 52.53 145 ASP A CA 1
ATOM 1043 C C . ASP A 1 145 ? 18.220 -10.823 -8.294 1.00 52.53 145 ASP A C 1
ATOM 1045 O O . ASP A 1 145 ? 17.284 -10.789 -9.103 1.00 52.53 145 ASP A O 1
ATOM 1049 N N . PRO A 1 146 ? 19.505 -10.686 -8.679 1.00 49.97 146 PRO A N 1
ATOM 1050 C CA . PRO A 1 146 ? 19.900 -10.496 -10.072 1.00 49.97 146 PRO A CA 1
ATOM 1051 C C . PRO A 1 146 ? 19.367 -11.595 -11.006 1.00 49.97 146 PRO A C 1
ATOM 1053 O O . PRO A 1 146 ? 19.138 -11.333 -12.182 1.00 49.97 146 PRO A O 1
ATOM 1056 N N . GLY A 1 147 ? 19.121 -12.810 -10.494 1.00 44.47 147 GLY A N 1
ATOM 1057 C CA . GLY A 1 147 ? 18.586 -13.940 -11.260 1.00 44.47 147 GLY A CA 1
ATOM 1058 C C . GLY A 1 147 ? 17.079 -13.883 -11.534 1.00 44.47 147 GLY A C 1
ATOM 1059 O O . GLY A 1 147 ? 16.580 -14.652 -12.355 1.00 44.47 147 GLY A O 1
ATOM 1060 N N . ARG A 1 148 ? 16.344 -12.977 -10.875 1.00 47.72 148 ARG A N 1
ATOM 1061 C CA . ARG A 1 148 ? 14.901 -12.753 -11.085 1.00 47.72 148 ARG A CA 1
ATOM 1062 C C . ARG A 1 148 ? 14.613 -11.527 -11.956 1.00 47.72 148 ARG A C 1
ATOM 1064 O O . ARG A 1 148 ? 13.454 -11.251 -12.271 1.00 47.72 148 ARG A O 1
ATOM 1071 N N . ILE A 1 149 ? 15.656 -10.800 -12.349 1.00 50.56 149 ILE A N 1
ATOM 1072 C CA . ILE A 1 149 ? 15.565 -9.661 -13.258 1.00 50.56 149 ILE A CA 1
ATOM 1073 C C . ILE A 1 149 ? 15.515 -10.219 -14.680 1.00 50.56 149 ILE A C 1
ATOM 1075 O O . ILE A 1 149 ? 16.446 -10.919 -15.083 1.00 50.56 149 ILE A O 1
ATOM 1079 N N . PRO A 1 150 ? 14.440 -9.969 -15.448 1.00 45.28 150 PRO A N 1
ATOM 1080 C CA . PRO A 1 150 ? 14.430 -10.318 -16.859 1.00 45.28 150 PRO A CA 1
ATOM 1081 C C . PRO A 1 150 ? 15.642 -9.671 -17.528 1.00 45.28 150 PRO A C 1
ATOM 1083 O O . PRO A 1 150 ? 15.909 -8.491 -17.293 1.00 45.28 150 PRO A O 1
ATOM 1086 N N . ALA A 1 151 ? 16.371 -10.431 -18.347 1.00 47.34 151 ALA A N 1
ATOM 1087 C CA . ALA A 1 151 ? 17.398 -9.840 -19.194 1.00 47.34 151 ALA A CA 1
ATOM 1088 C C . ALA A 1 151 ? 16.781 -8.663 -19.980 1.00 47.34 151 ALA A C 1
ATOM 1090 O O . ALA A 1 151 ? 15.601 -8.755 -20.346 1.00 47.34 151 ALA A O 1
ATOM 1091 N N . PRO A 1 152 ? 17.541 -7.577 -20.221 1.00 51.06 152 PRO A N 1
ATOM 1092 C CA . PRO A 1 152 ? 17.071 -6.469 -21.045 1.00 51.06 152 PRO A CA 1
ATOM 1093 C C . PRO A 1 152 ? 16.473 -7.013 -22.345 1.00 51.06 152 PRO A C 1
ATOM 1095 O O . PRO A 1 152 ? 17.029 -7.960 -22.910 1.00 51.06 152 PRO A O 1
ATOM 1098 N N . ASP A 1 153 ? 15.347 -6.456 -22.803 1.00 48.88 153 ASP A N 1
ATOM 1099 C CA . ASP A 1 153 ? 14.781 -6.849 -24.095 1.00 48.88 153 ASP A CA 1
ATOM 1100 C C . ASP A 1 153 ? 15.846 -6.594 -25.175 1.00 48.88 153 ASP A C 1
ATOM 1102 O O . ASP A 1 153 ? 16.240 -5.443 -25.371 1.00 48.88 153 ASP A O 1
ATOM 1106 N N . PRO A 1 154 ? 16.341 -7.632 -25.875 1.00 52.19 154 PRO A N 1
ATOM 1107 C CA . PRO A 1 154 ? 17.382 -7.460 -26.882 1.00 52.19 154 PRO A CA 1
ATOM 1108 C C . PRO A 1 154 ? 16.929 -6.605 -28.077 1.00 52.19 154 PRO A C 1
ATOM 1110 O O . PRO A 1 154 ? 17.771 -6.215 -28.885 1.00 52.19 154 PRO A O 1
ATOM 1113 N N . MET A 1 155 ? 15.627 -6.317 -28.204 1.00 52.94 155 MET A N 1
ATOM 1114 C CA . MET A 1 155 ? 15.061 -5.412 -29.204 1.00 52.94 155 MET A CA 1
ATOM 1115 C C . MET A 1 155 ? 14.807 -3.983 -28.695 1.00 52.94 155 MET A C 1
ATOM 1117 O O . MET A 1 155 ? 14.431 -3.139 -29.508 1.00 52.94 155 MET A O 1
ATOM 1121 N N . ASP A 1 156 ? 15.027 -3.678 -27.410 1.00 55.69 156 ASP A N 1
ATOM 1122 C CA . ASP A 1 156 ? 14.971 -2.304 -26.891 1.00 55.69 156 ASP A CA 1
ATOM 1123 C C . ASP A 1 156 ? 16.392 -1.701 -26.826 1.00 55.69 156 ASP A C 1
ATOM 1125 O O . ASP A 1 156 ? 17.146 -1.975 -25.890 1.00 55.69 156 ASP A O 1
ATOM 1129 N N . PRO A 1 157 ? 16.790 -0.854 -27.799 1.00 52.25 157 PRO A N 1
ATOM 1130 C CA . PRO A 1 157 ? 18.118 -0.238 -27.837 1.00 52.25 157 PRO A CA 1
ATOM 1131 C C . PRO A 1 157 ? 18.342 0.800 -26.727 1.00 52.25 157 PRO A C 1
ATOM 1133 O O . PRO A 1 157 ? 19.448 1.329 -26.609 1.00 52.25 157 PRO A O 1
ATOM 1136 N N . LEU A 1 158 ? 17.308 1.123 -25.943 1.00 51.09 158 LEU A N 1
ATOM 1137 C CA . LEU A 1 158 ? 17.384 2.010 -24.787 1.00 51.09 158 LEU A CA 1
ATOM 1138 C C . LEU A 1 158 ? 17.369 1.253 -23.460 1.00 51.09 158 LEU A C 1
ATOM 1140 O O . LEU A 1 158 ? 17.501 1.916 -22.433 1.00 51.09 158 LEU A O 1
ATOM 1144 N N . ALA A 1 159 ? 17.240 -0.081 -23.465 1.00 52.44 159 ALA A N 1
ATOM 1145 C CA . ALA A 1 159 ? 17.208 -0.873 -22.245 1.00 52.44 159 ALA A CA 1
ATOM 1146 C C . ALA A 1 159 ? 18.549 -0.736 -21.498 1.00 52.44 159 ALA A C 1
ATOM 1148 O O . ALA A 1 159 ? 19.577 -1.239 -21.962 1.00 52.44 159 ALA A O 1
ATOM 1149 N N . PRO A 1 160 ? 18.580 -0.056 -20.345 1.00 50.44 160 PRO A N 1
ATOM 1150 C CA . PRO A 1 160 ? 19.808 0.137 -19.601 1.00 50.44 160 PRO A CA 1
ATOM 1151 C C . PRO A 1 160 ? 20.229 -1.177 -18.941 1.00 50.44 160 PRO A C 1
ATOM 1153 O O . PRO A 1 160 ? 19.446 -1.869 -18.289 1.00 50.44 160 PRO A O 1
ATOM 1156 N N . THR A 1 161 ? 21.497 -1.531 -19.124 1.00 51.12 161 THR A N 1
ATOM 1157 C CA . THR A 1 161 ? 22.089 -2.778 -18.624 1.00 51.12 161 THR A CA 1
ATOM 1158 C C . THR A 1 161 ? 22.415 -2.738 -17.123 1.00 51.12 161 THR A C 1
ATOM 1160 O O . THR A 1 161 ? 22.931 -3.716 -16.588 1.00 51.12 161 THR A O 1
ATOM 1163 N N . ASP A 1 162 ? 22.148 -1.617 -16.444 1.00 53.22 162 ASP A N 1
ATOM 1164 C CA . ASP A 1 162 ? 22.654 -1.270 -15.111 1.00 53.22 162 ASP A CA 1
ATOM 1165 C C . ASP A 1 162 ? 21.605 -0.708 -14.122 1.00 53.22 162 ASP A C 1
ATOM 1167 O O . ASP A 1 162 ? 21.965 -0.436 -12.974 1.00 53.22 162 ASP A O 1
ATOM 1171 N N . ILE A 1 163 ? 20.312 -0.601 -14.483 1.00 53.44 163 ILE A N 1
ATOM 1172 C CA . ILE A 1 163 ? 19.257 -0.040 -13.587 1.00 53.44 163 ILE A CA 1
ATOM 1173 C C . ILE A 1 163 ? 18.978 -0.895 -12.348 1.00 53.44 163 ILE A C 1
ATOM 1175 O O . ILE A 1 163 ? 18.269 -0.506 -11.424 1.00 53.44 163 ILE A O 1
ATOM 1179 N N . PHE A 1 164 ? 19.516 -2.104 -12.330 1.00 56.62 164 PHE A N 1
ATOM 1180 C CA . PHE A 1 164 ? 19.481 -2.961 -11.160 1.00 56.62 164 PHE A CA 1
ATOM 1181 C C . PHE A 1 164 ? 20.880 -3.299 -10.671 1.00 56.62 164 PHE A C 1
ATOM 1183 O O . PHE A 1 164 ? 21.121 -4.371 -10.115 1.00 56.62 164 PHE A O 1
ATOM 1190 N N . SER A 1 165 ? 21.819 -2.375 -10.865 1.00 59.97 165 SER A N 1
ATOM 1191 C CA . SER A 1 165 ? 23.051 -2.407 -10.101 1.00 59.97 165 SER A CA 1
ATOM 1192 C C . SER A 1 165 ? 22.728 -2.199 -8.621 1.00 59.97 165 SER A C 1
ATOM 1194 O O . SER A 1 165 ? 21.824 -1.452 -8.233 1.00 59.97 165 SER A O 1
ATOM 1196 N N . LEU A 1 166 ? 23.447 -2.943 -7.788 1.00 63.34 166 LEU A N 1
ATOM 1197 C CA . LEU A 1 166 ? 23.350 -2.841 -6.345 1.00 63.34 166 LEU A CA 1
ATOM 1198 C C . LEU A 1 166 ? 24.534 -2.027 -5.835 1.00 63.34 166 LEU A C 1
ATOM 1200 O O . LEU A 1 166 ? 25.671 -2.492 -5.904 1.00 63.34 166 LEU A O 1
ATOM 1204 N N . GLU A 1 167 ? 24.281 -0.856 -5.255 1.00 67.31 167 GLU A N 1
ATOM 1205 C CA . GLU A 1 167 ? 25.286 -0.148 -4.463 1.00 67.31 167 GLU A CA 1
ATOM 1206 C C . GLU A 1 167 ? 25.017 -0.410 -2.981 1.00 67.31 167 GLU A C 1
ATOM 1208 O O . GLU A 1 167 ? 23.975 -0.042 -2.438 1.00 67.31 167 GLU A O 1
ATOM 1213 N N . ARG A 1 168 ? 25.951 -1.104 -2.316 1.00 68.81 168 ARG A N 1
ATOM 1214 C CA . ARG A 1 168 ? 25.831 -1.496 -0.895 1.00 68.81 168 ARG A CA 1
ATOM 1215 C C . ARG A 1 168 ? 24.491 -2.189 -0.578 1.00 68.81 168 ARG A C 1
ATOM 1217 O O . ARG A 1 168 ? 23.892 -1.954 0.469 1.00 68.81 168 ARG A O 1
ATOM 1224 N N . GLY A 1 169 ? 24.008 -3.026 -1.500 1.00 68.69 169 GLY A N 1
ATOM 1225 C CA . GLY A 1 169 ? 22.758 -3.780 -1.350 1.00 68.69 169 GLY A CA 1
ATOM 1226 C C . GLY A 1 169 ? 21.474 -2.990 -1.634 1.00 68.69 169 GLY A C 1
ATOM 1227 O O . GLY A 1 169 ? 20.389 -3.523 -1.390 1.00 68.69 169 GLY A O 1
ATOM 1228 N N . ARG A 1 170 ? 21.574 -1.758 -2.153 1.00 74.00 170 ARG A N 1
ATOM 1229 C CA . ARG A 1 170 ? 20.432 -0.962 -2.622 1.00 74.00 170 ARG A CA 1
ATOM 1230 C C . ARG A 1 170 ? 20.363 -0.894 -4.136 1.00 74.00 170 ARG A C 1
ATOM 1232 O O . ARG A 1 170 ? 21.395 -0.739 -4.779 1.00 74.00 170 ARG A O 1
ATOM 1239 N N . THR A 1 171 ? 19.151 -0.935 -4.675 1.00 76.88 171 THR A N 1
ATOM 1240 C CA . THR A 1 171 ? 18.916 -0.713 -6.106 1.00 76.88 171 THR A CA 1
ATOM 1241 C C . THR A 1 171 ? 19.284 0.718 -6.483 1.00 76.88 171 THR A C 1
ATOM 1243 O O . THR A 1 171 ? 18.777 1.664 -5.876 1.00 76.88 171 THR A O 1
ATOM 1246 N N . VAL A 1 172 ? 20.147 0.869 -7.485 1.00 78.19 172 VAL A N 1
ATOM 1247 C CA . VAL A 1 172 ? 20.531 2.167 -8.046 1.00 78.19 172 VAL A CA 1
ATOM 1248 C C . VAL A 1 172 ? 19.623 2.487 -9.225 1.00 78.19 172 VAL A C 1
ATOM 1250 O O . VAL A 1 172 ? 19.599 1.763 -10.213 1.00 78.19 172 VAL A O 1
ATOM 1253 N N . ILE A 1 173 ? 18.886 3.590 -9.122 1.00 79.62 173 ILE A N 1
ATOM 1254 C CA . ILE A 1 173 ? 18.062 4.116 -10.212 1.00 79.62 173 ILE A CA 1
ATOM 1255 C C . ILE A 1 173 ? 18.831 5.291 -10.823 1.00 79.62 173 ILE A C 1
ATOM 1257 O O . ILE A 1 173 ? 19.267 6.156 -10.063 1.00 79.62 173 ILE A O 1
ATOM 1261 N N . PRO A 1 174 ? 19.037 5.333 -12.150 1.00 79.38 174 PRO A N 1
ATOM 1262 C CA . PRO A 1 174 ? 19.783 6.411 -12.776 1.00 79.38 174 PRO A CA 1
ATOM 1263 C C . PRO A 1 174 ? 19.003 7.722 -12.678 1.00 79.38 174 PRO A C 1
ATOM 1265 O O . PRO A 1 174 ? 17.781 7.734 -12.813 1.00 79.38 174 PRO A O 1
ATOM 1268 N N . ASP A 1 175 ? 19.721 8.835 -12.537 1.00 85.19 175 ASP A N 1
ATOM 1269 C CA . ASP A 1 175 ? 19.120 10.175 -12.528 1.00 85.19 175 ASP A CA 1
ATOM 1270 C C . ASP A 1 175 ? 18.517 10.559 -13.894 1.00 85.19 175 ASP A C 1
ATOM 1272 O O . ASP A 1 175 ? 17.707 11.482 -13.980 1.00 85.19 175 ASP A O 1
ATOM 1276 N N . PHE A 1 176 ? 18.904 9.860 -14.973 1.00 83.94 176 PHE A N 1
ATOM 1277 C CA . PHE A 1 176 ? 18.447 10.107 -16.341 1.00 83.94 176 PHE A CA 1
ATOM 1278 C C . PHE A 1 176 ? 18.275 8.811 -17.150 1.00 83.94 176 PHE A C 1
ATOM 1280 O O . PHE A 1 176 ? 19.070 7.883 -17.034 1.00 83.94 176 PHE A O 1
ATOM 1287 N N . VAL A 1 177 ? 17.288 8.792 -18.053 1.00 78.62 177 VAL A N 1
ATOM 1288 C CA . VAL A 1 177 ? 17.174 7.829 -19.162 1.00 78.62 177 VAL A CA 1
ATOM 1289 C C . VAL A 1 177 ? 17.337 8.595 -20.472 1.00 78.62 177 VAL A C 1
ATOM 1291 O O . VAL A 1 177 ? 16.465 9.374 -20.875 1.00 78.62 177 VAL A O 1
ATOM 1294 N N . GLY A 1 178 ? 18.487 8.424 -21.128 1.00 81.94 178 GLY A N 1
ATOM 1295 C CA . GLY A 1 178 ? 18.897 9.302 -22.225 1.00 81.94 178 GLY A CA 1
ATOM 1296 C C . GLY A 1 178 ? 19.034 10.747 -21.733 1.00 81.94 178 GLY A C 1
ATOM 1297 O O . GLY A 1 178 ? 19.832 11.027 -20.847 1.00 81.94 178 GLY A O 1
ATOM 1298 N N . MET A 1 179 ? 18.238 11.664 -22.287 1.00 84.56 179 MET A N 1
ATOM 1299 C CA . MET A 1 179 ? 18.168 13.068 -21.840 1.00 84.56 179 MET A CA 1
ATOM 1300 C C . MET A 1 179 ? 17.003 13.342 -20.875 1.00 84.56 179 MET A C 1
ATOM 1302 O O . MET A 1 179 ? 16.801 14.481 -20.456 1.00 84.56 179 MET A O 1
ATOM 1306 N N . THR A 1 180 ? 16.205 12.324 -20.549 1.00 85.62 180 THR A N 1
ATOM 1307 C CA . THR A 1 180 ? 15.003 12.481 -19.725 1.00 85.62 180 THR A CA 1
ATOM 1308 C C . THR A 1 180 ? 15.373 12.324 -18.254 1.00 85.62 180 THR A C 1
ATOM 1310 O O . THR A 1 180 ? 15.901 11.269 -17.907 1.00 85.62 180 THR A O 1
ATOM 1313 N N . PRO A 1 181 ? 15.104 13.309 -17.379 1.00 88.88 181 PRO A N 1
ATOM 1314 C CA . PRO A 1 181 ? 15.363 13.157 -15.951 1.00 88.88 181 PRO A CA 1
ATOM 1315 C C . PRO A 1 181 ? 14.463 12.077 -15.351 1.00 88.88 181 PRO A C 1
ATOM 1317 O O . PRO A 1 181 ? 13.337 11.875 -15.805 1.00 88.88 181 PRO A O 1
ATOM 1320 N N . VAL A 1 182 ? 14.939 11.409 -14.311 1.00 87.06 182 VAL A N 1
ATOM 1321 C CA . VAL A 1 182 ? 14.164 10.467 -13.508 1.00 87.06 182 VAL A CA 1
ATOM 1322 C C . VAL A 1 182 ? 13.871 11.120 -12.166 1.00 87.06 182 VAL A C 1
ATOM 1324 O O . VAL A 1 182 ? 14.768 11.551 -11.449 1.00 87.06 182 VAL A O 1
ATOM 1327 N N . THR A 1 183 ? 12.592 11.196 -11.812 1.00 89.06 183 THR A N 1
ATOM 1328 C CA . THR A 1 183 ? 12.174 11.574 -10.462 1.00 89.06 183 THR A CA 1
ATOM 1329 C C . THR A 1 183 ? 11.973 10.302 -9.654 1.00 89.06 183 THR A C 1
ATOM 1331 O O . THR A 1 183 ? 11.271 9.392 -10.098 1.00 89.06 183 THR A O 1
ATOM 1334 N N . MET A 1 184 ? 12.558 10.241 -8.458 1.00 86.06 184 MET A N 1
ATOM 1335 C CA . MET A 1 184 ? 12.409 9.099 -7.563 1.00 86.06 184 MET A CA 1
ATOM 1336 C C . MET A 1 184 ? 12.053 9.522 -6.142 1.00 86.06 184 MET A C 1
ATOM 1338 O O . MET A 1 184 ? 12.519 10.543 -5.638 1.00 86.06 184 MET A O 1
ATOM 1342 N N . ALA A 1 185 ? 11.246 8.704 -5.473 1.00 87.19 185 ALA A N 1
ATOM 1343 C CA . ALA A 1 185 ? 10.929 8.887 -4.069 1.00 87.19 185 ALA A CA 1
ATOM 1344 C C . ALA A 1 185 ? 10.894 7.536 -3.353 1.00 87.19 185 ALA A C 1
ATOM 1346 O O . ALA A 1 185 ? 10.172 6.625 -3.757 1.00 87.19 185 ALA A O 1
ATOM 1347 N N . GLN A 1 186 ? 11.667 7.402 -2.274 1.00 88.19 186 GLN A N 1
ATOM 1348 C CA . GLN A 1 186 ? 11.622 6.200 -1.448 1.00 88.19 186 GLN A CA 1
ATOM 1349 C C . GLN A 1 186 ? 10.360 6.208 -0.577 1.00 88.19 186 GLN A C 1
ATOM 1351 O O . GLN A 1 186 ? 9.944 7.248 -0.055 1.00 88.19 186 GLN A O 1
ATOM 1356 N N . ARG A 1 187 ? 9.746 5.039 -0.426 1.00 88.44 187 ARG A N 1
ATOM 1357 C CA . ARG A 1 187 ? 8.578 4.795 0.416 1.00 88.44 187 ARG A CA 1
ATOM 1358 C C . ARG A 1 187 ? 8.822 3.569 1.288 1.00 88.44 187 ARG A C 1
ATOM 1360 O O . ARG A 1 187 ? 9.454 2.600 0.865 1.00 88.44 187 ARG A O 1
ATOM 1367 N N . GLY A 1 188 ? 8.318 3.643 2.511 1.00 88.75 188 GLY A N 1
ATOM 1368 C CA . GLY A 1 188 ? 8.107 2.501 3.390 1.00 88.75 188 GLY A CA 1
ATOM 1369 C C . GLY A 1 188 ? 6.612 2.373 3.649 1.00 88.75 188 GLY A C 1
ATOM 1370 O O . GLY A 1 188 ? 5.896 3.377 3.623 1.00 88.75 188 GLY A O 1
ATOM 1371 N N . SER A 1 189 ? 6.129 1.154 3.863 1.00 88.25 189 SER A N 1
ATOM 1372 C CA . SER A 1 189 ? 4.711 0.949 4.149 1.00 88.25 189 SER A CA 1
ATOM 1373 C C . SER A 1 189 ? 4.330 1.595 5.469 1.00 88.25 189 SER A C 1
ATOM 1375 O O . SER A 1 189 ? 4.989 1.394 6.490 1.00 88.25 189 SER A O 1
ATOM 1377 N N . VAL A 1 190 ? 3.256 2.372 5.430 1.00 88.00 190 VAL A N 1
ATOM 1378 C CA . VAL A 1 190 ? 2.691 3.034 6.603 1.00 88.00 190 VAL A CA 1
ATOM 1379 C C . VAL A 1 190 ? 1.926 2.030 7.469 1.00 88.00 190 VAL A C 1
ATOM 1381 O O . VAL A 1 190 ? 1.383 1.062 6.935 1.00 88.00 190 VAL A O 1
ATOM 1384 N N . PRO A 1 191 ? 1.858 2.218 8.795 1.00 89.69 191 PRO A N 1
ATOM 1385 C CA . PRO A 1 191 ? 0.923 1.459 9.613 1.00 89.69 191 PRO A CA 1
ATOM 1386 C C . PRO A 1 191 ? -0.513 1.780 9.193 1.00 89.69 191 PRO A C 1
ATOM 1388 O O . PRO A 1 191 ? -0.849 2.936 8.947 1.00 89.69 191 PRO A O 1
ATOM 1391 N N . ILE A 1 192 ? -1.360 0.756 9.131 1.00 88.25 192 ILE A N 1
ATOM 1392 C CA . ILE A 1 192 ? -2.763 0.874 8.712 1.00 88.25 192 ILE A CA 1
ATOM 1393 C C . ILE A 1 192 ? -3.753 0.693 9.866 1.00 88.25 192 ILE A C 1
ATOM 1395 O O . ILE A 1 192 ? -4.952 0.499 9.655 1.00 88.25 192 ILE A O 1
ATOM 1399 N N . PHE A 1 193 ? -3.270 0.750 11.107 1.00 86.19 193 PHE A N 1
ATOM 1400 C CA . PHE A 1 193 ? -4.136 0.710 12.278 1.00 86.19 193 PHE A CA 1
ATOM 1401 C C . PHE A 1 193 ? -5.178 1.826 12.203 1.00 86.19 193 PHE A C 1
ATOM 1403 O O . PHE A 1 193 ? -4.841 2.998 12.065 1.00 86.19 193 PHE A O 1
ATOM 1410 N N . GLY A 1 194 ? -6.453 1.456 12.293 1.00 77.25 194 GLY A N 1
ATOM 1411 C CA . GLY A 1 194 ? -7.545 2.424 12.293 1.00 77.25 194 GLY A CA 1
ATOM 1412 C C . GLY A 1 194 ? -7.792 3.134 10.960 1.00 77.25 194 GLY A C 1
ATOM 1413 O O . GLY A 1 194 ? -8.678 3.981 10.936 1.00 77.25 194 GLY A O 1
ATOM 1414 N N . VAL A 1 195 ? -7.099 2.784 9.862 1.00 72.19 195 VAL A N 1
ATOM 1415 C CA . VAL A 1 195 ? -7.314 3.438 8.555 1.00 72.19 195 VAL A CA 1
ATOM 1416 C C . VAL A 1 195 ? -8.770 3.324 8.120 1.00 72.19 195 VAL A C 1
ATOM 1418 O O . VAL A 1 195 ? -9.339 4.344 7.769 1.00 72.19 195 VAL A O 1
ATOM 1421 N N . GLY A 1 196 ? -9.391 2.156 8.346 1.00 72.00 196 GLY A N 1
ATOM 1422 C CA . GLY A 1 196 ? -10.815 1.880 8.111 1.00 72.00 196 GLY A CA 1
ATOM 1423 C C . GLY A 1 196 ? -11.820 2.792 8.843 1.00 72.00 196 GLY A C 1
ATOM 1424 O O . GLY A 1 196 ? -13.023 2.692 8.610 1.00 72.00 196 GLY A O 1
ATOM 1425 N N . LEU A 1 197 ? -11.369 3.619 9.796 1.00 77.19 197 LEU A N 1
ATOM 1426 C CA . LEU A 1 197 ? -12.219 4.592 10.484 1.00 77.19 197 LEU A CA 1
ATOM 1427 C C . LEU A 1 197 ? -12.312 5.922 9.725 1.00 77.19 197 LEU A C 1
ATOM 1429 O O . LEU A 1 197 ? -13.306 6.633 9.879 1.00 77.19 197 LEU A O 1
ATOM 1433 N N . PHE A 1 198 ? -11.318 6.262 8.901 1.00 75.12 198 PHE A N 1
ATOM 1434 C CA . PHE A 1 198 ? -11.311 7.523 8.158 1.00 75.12 198 PHE A CA 1
ATOM 1435 C C . PHE A 1 198 ? -12.347 7.537 7.030 1.00 75.12 198 PHE A C 1
ATOM 1437 O O . PHE A 1 198 ? -12.876 8.593 6.686 1.00 75.12 198 PHE A O 1
ATOM 1444 N N . GLU A 1 199 ? -12.734 6.378 6.503 1.00 75.88 199 GLU A N 1
ATOM 1445 C CA . GLU A 1 199 ? -13.796 6.246 5.505 1.00 75.88 199 GLU A CA 1
ATOM 1446 C C . GLU A 1 199 ? -15.165 6.644 6.070 1.00 75.88 199 GLU A C 1
ATOM 1448 O O . GLU A 1 199 ? -16.035 7.073 5.312 1.00 75.88 199 GLU A O 1
ATOM 1453 N N . PHE A 1 200 ? -15.350 6.587 7.395 1.00 81.94 200 PHE A N 1
ATOM 1454 C CA . PHE A 1 200 ? -16.568 7.074 8.049 1.00 81.94 200 PHE A CA 1
ATOM 1455 C C . PHE A 1 200 ? -16.608 8.601 8.198 1.00 81.94 200 PHE A C 1
ATOM 1457 O O . PHE A 1 200 ? -17.679 9.159 8.444 1.00 81.94 200 PHE A O 1
ATOM 1464 N N . VAL A 1 201 ? -15.482 9.302 8.026 1.00 85.81 201 VAL A N 1
ATOM 1465 C CA . VAL A 1 201 ? -15.471 10.769 7.960 1.00 85.81 201 VAL A CA 1
ATOM 1466 C C . VAL A 1 201 ? -16.096 11.175 6.632 1.00 85.81 201 VAL A C 1
ATOM 1468 O O . VAL A 1 201 ? -15.593 10.801 5.579 1.00 85.81 201 VAL A O 1
ATOM 1471 N N . THR A 1 202 ? -17.202 11.922 6.635 1.00 89.81 202 THR A N 1
ATOM 1472 C CA . THR A 1 202 ? -17.920 12.267 5.391 1.00 89.81 202 THR A CA 1
ATOM 1473 C C . THR A 1 202 ? -17.211 13.369 4.596 1.00 89.81 202 THR A C 1
ATOM 1475 O O . THR A 1 202 ? -16.462 14.162 5.163 1.00 89.81 202 THR A O 1
ATOM 1478 N N . ASN A 1 203 ? -17.472 13.478 3.284 1.00 89.31 203 ASN A N 1
ATOM 1479 C CA . ASN A 1 203 ? -16.940 14.593 2.480 1.00 89.31 203 ASN A CA 1
ATOM 1480 C C . ASN A 1 203 ? -17.401 15.946 3.038 1.00 89.31 203 ASN A C 1
ATOM 1482 O O . ASN A 1 203 ? -16.617 16.885 3.074 1.00 89.31 203 ASN A O 1
ATOM 1486 N N . ALA A 1 204 ? -18.646 16.031 3.520 1.00 90.94 204 ALA A N 1
ATOM 1487 C CA . ALA A 1 204 ? -19.170 17.239 4.151 1.00 90.94 204 ALA A CA 1
ATOM 1488 C C . ALA A 1 204 ? -18.385 17.604 5.420 1.00 90.94 204 ALA A C 1
ATOM 1490 O O . ALA A 1 204 ? -18.090 18.774 5.633 1.00 90.94 204 ALA A O 1
ATOM 1491 N N . THR A 1 205 ? -17.996 16.608 6.223 1.00 91.00 205 THR A N 1
ATOM 1492 C CA . THR A 1 205 ? -17.139 16.809 7.400 1.00 91.00 205 THR A CA 1
ATOM 1493 C C . THR A 1 205 ? -15.762 17.341 7.002 1.00 91.00 205 THR A C 1
ATOM 1495 O O . THR A 1 205 ? -15.298 18.300 7.605 1.00 91.00 205 THR A O 1
ATOM 1498 N N . ILE A 1 206 ? -15.138 16.773 5.962 1.00 89.31 206 ILE A N 1
ATOM 1499 C CA . ILE A 1 206 ? -13.836 17.244 5.456 1.00 89.31 206 ILE A CA 1
ATOM 1500 C C . ILE A 1 206 ? -13.942 18.688 4.950 1.00 89.31 206 ILE A C 1
ATOM 1502 O O . ILE A 1 206 ? -13.085 19.509 5.252 1.00 89.31 206 ILE A O 1
ATOM 1506 N N . VAL A 1 207 ? -15.009 19.011 4.212 1.00 89.81 207 VAL A N 1
ATOM 1507 C CA . VAL A 1 207 ? -15.238 20.365 3.688 1.00 89.81 207 VAL A CA 1
ATOM 1508 C C . VAL A 1 207 ? -15.473 21.377 4.802 1.00 89.81 207 VAL A C 1
ATOM 1510 O O . VAL A 1 207 ? -14.945 22.481 4.734 1.00 89.81 207 VAL A O 1
ATOM 1513 N N . ALA A 1 208 ? -16.235 21.006 5.830 1.00 90.00 208 ALA A N 1
ATOM 1514 C CA . ALA A 1 208 ? -16.507 21.881 6.963 1.00 90.00 208 ALA A CA 1
ATOM 1515 C C . ALA A 1 208 ? -15.260 22.165 7.816 1.00 90.00 208 ALA A C 1
ATOM 1517 O O . ALA A 1 208 ? -15.169 23.244 8.386 1.00 90.00 208 ALA A O 1
ATOM 1518 N N . GLY A 1 209 ? -14.318 21.218 7.896 1.00 88.50 209 GLY A N 1
ATOM 1519 C CA . GLY A 1 209 ? -13.050 21.385 8.617 1.00 88.50 209 GLY A CA 1
ATOM 1520 C C . GLY A 1 209 ? -11.923 22.014 7.793 1.00 88.50 209 GLY A C 1
ATOM 1521 O O . GLY A 1 209 ? -10.788 22.059 8.252 1.00 88.50 209 GLY A O 1
ATOM 1522 N N . ALA A 1 210 ? -12.189 22.442 6.557 1.00 91.06 210 ALA A N 1
ATOM 1523 C CA . ALA A 1 210 ? -11.173 23.054 5.716 1.00 91.06 210 ALA A CA 1
ATOM 1524 C C . ALA A 1 210 ? -10.945 24.515 6.112 1.00 91.06 210 ALA A C 1
ATOM 1526 O O . ALA A 1 210 ? -11.751 25.385 5.784 1.00 91.06 210 ALA A O 1
ATOM 1527 N N . ASP A 1 211 ? -9.806 24.784 6.742 1.00 92.62 211 ASP A N 1
ATOM 1528 C CA . ASP A 1 211 ? -9.394 26.131 7.113 1.00 92.62 211 ASP A CA 1
ATOM 1529 C C . ASP A 1 211 ? -7.982 26.422 6.604 1.00 92.62 211 ASP A C 1
ATOM 1531 O O . ASP A 1 211 ? -6.983 25.953 7.138 1.00 92.62 211 ASP A O 1
ATOM 1535 N N . TRP A 1 212 ? -7.871 27.191 5.523 1.00 93.38 212 TRP A N 1
ATOM 1536 C CA . TRP A 1 212 ? -6.558 27.488 4.946 1.00 93.38 212 TRP A CA 1
ATOM 1537 C C . TRP A 1 212 ? -5.718 28.432 5.815 1.00 93.38 212 TRP A C 1
ATOM 1539 O O . TRP A 1 212 ? -4.494 28.409 5.713 1.00 93.38 212 TRP A O 1
ATOM 1549 N N . ASN A 1 213 ? -6.358 29.277 6.624 1.00 95.12 213 ASN A N 1
ATOM 1550 C CA . ASN A 1 213 ? -5.689 30.366 7.334 1.00 95.12 213 ASN A CA 1
ATOM 1551 C C . ASN A 1 213 ? -5.666 30.176 8.854 1.00 95.12 213 ASN A C 1
ATOM 1553 O O . ASN A 1 213 ? -5.219 31.104 9.525 1.00 95.12 213 ASN A O 1
ATOM 1557 N N . ASP A 1 214 ? -6.123 29.030 9.376 1.00 92.31 214 ASP A N 1
ATOM 1558 C CA . ASP A 1 214 ? -6.297 28.816 10.825 1.00 92.31 214 ASP A CA 1
ATOM 1559 C C . ASP A 1 214 ? -7.115 29.974 11.439 1.00 92.31 214 ASP A C 1
ATOM 1561 O O . ASP A 1 214 ? -6.711 30.692 12.356 1.00 92.31 214 ASP A O 1
ATOM 1565 N N . SER A 1 215 ? -8.255 30.240 10.801 1.00 95.19 215 SER A N 1
ATOM 1566 C CA . SER A 1 215 ? -9.182 31.331 11.087 1.00 95.19 215 SER A CA 1
ATOM 1567 C C . SER A 1 215 ? -9.849 31.172 12.451 1.00 95.19 215 SER A C 1
ATOM 1569 O O . SER A 1 215 ? -10.266 32.175 13.035 1.00 95.19 215 SER A O 1
ATOM 1571 N N . ASP A 1 216 ? -9.961 29.942 12.954 1.00 91.44 216 ASP A N 1
ATOM 1572 C CA . ASP A 1 216 ? -10.437 29.647 14.306 1.00 91.44 216 ASP A CA 1
ATOM 1573 C C . ASP A 1 216 ? -9.310 29.511 15.351 1.00 91.44 216 ASP A C 1
ATOM 1575 O O . ASP A 1 216 ? -9.603 29.484 16.550 1.00 91.44 216 ASP A O 1
ATOM 1579 N N . SER A 1 217 ? -8.040 29.581 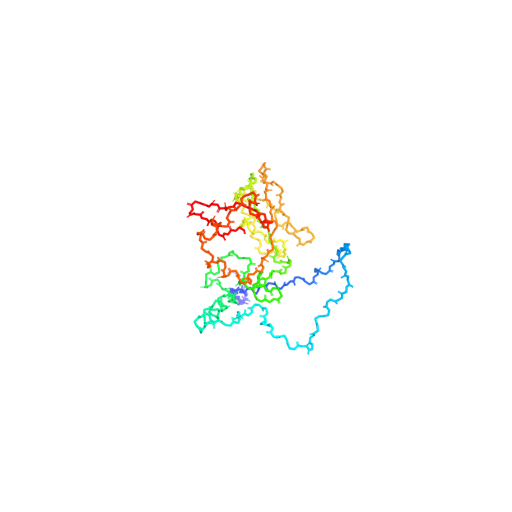14.925 1.00 94.25 217 SER A N 1
ATOM 1580 C CA . SER A 1 217 ? -6.850 29.576 15.787 1.00 94.25 217 SER A CA 1
ATOM 1581 C C . SER A 1 217 ? -6.721 28.315 16.645 1.00 94.25 217 SER A C 1
ATOM 1583 O O . SER A 1 217 ? -6.254 28.384 17.790 1.00 94.25 217 SER A O 1
ATOM 1585 N N . ASP A 1 218 ? -7.138 27.166 16.114 1.00 92.12 218 ASP A N 1
ATOM 1586 C CA . ASP A 1 218 ? -6.982 25.869 16.773 1.00 92.12 218 ASP A CA 1
ATOM 1587 C C . ASP A 1 218 ? -5.596 25.236 16.518 1.00 92.12 218 ASP A C 1
ATOM 1589 O O . ASP A 1 218 ? -5.218 24.258 17.175 1.00 92.12 218 ASP A O 1
ATOM 1593 N N . GLY A 1 219 ? -4.802 25.849 15.631 1.00 93.31 219 GLY A N 1
ATOM 1594 C CA . GLY A 1 219 ? -3.456 25.421 15.266 1.00 93.31 219 GLY A CA 1
ATOM 1595 C C . GLY A 1 219 ? -3.413 24.464 14.072 1.00 93.31 219 GLY A C 1
ATOM 1596 O O . GLY A 1 219 ? -2.339 23.930 13.768 1.00 93.31 219 GLY A O 1
ATOM 1597 N N . ILE A 1 220 ? -4.540 24.223 13.399 1.00 90.06 220 ILE A N 1
ATOM 1598 C CA . ILE A 1 220 ? -4.666 23.351 12.232 1.00 90.06 220 ILE A CA 1
ATOM 1599 C C . ILE A 1 220 ? -5.006 24.208 11.008 1.00 90.06 220 ILE A C 1
ATOM 1601 O O . ILE A 1 220 ? -6.001 24.916 10.958 1.00 90.06 220 ILE A O 1
ATOM 1605 N N . SER A 1 221 ? -4.185 24.106 9.959 1.00 91.81 221 SER A N 1
ATOM 1606 C CA . SER A 1 221 ? -4.471 24.740 8.666 1.00 91.81 221 SER A CA 1
ATOM 1607 C C . SER A 1 221 ? -4.261 23.789 7.493 1.00 91.81 221 SER A C 1
ATOM 1609 O O . SER A 1 221 ? -3.398 22.909 7.522 1.00 91.81 221 SER A O 1
ATOM 1611 N N . GLY A 1 222 ? -5.045 23.966 6.428 1.00 88.38 222 GLY A N 1
ATOM 1612 C CA . GLY A 1 222 ? -4.913 23.167 5.213 1.00 88.38 222 GLY A CA 1
ATOM 1613 C C . GLY A 1 222 ? -5.960 23.454 4.139 1.00 88.38 222 GLY A C 1
ATOM 1614 O O . GLY A 1 222 ? -6.945 24.155 4.355 1.00 88.38 222 GLY A O 1
ATOM 1615 N N . ARG A 1 223 ? -5.745 22.896 2.939 1.00 87.62 223 ARG A N 1
ATOM 1616 C CA . ARG A 1 223 ? -6.787 22.806 1.900 1.00 87.62 223 ARG A CA 1
ATOM 1617 C C . ARG A 1 223 ? -7.171 21.363 1.698 1.00 87.62 223 ARG A C 1
ATOM 1619 O O . ARG A 1 223 ? -6.350 20.457 1.814 1.00 87.62 223 ARG A O 1
ATOM 1626 N N . ILE A 1 224 ? -8.408 21.198 1.274 1.00 88.31 224 ILE A N 1
ATOM 1627 C CA . ILE A 1 224 ? -8.904 19.947 0.736 1.00 88.31 224 ILE A CA 1
ATOM 1628 C C . ILE A 1 224 ? -8.172 19.665 -0.575 1.00 88.31 224 ILE A C 1
ATOM 1630 O O . ILE A 1 224 ? -8.069 20.543 -1.436 1.00 88.31 224 ILE A O 1
ATOM 1634 N N . ASN A 1 225 ? -7.690 18.435 -0.733 1.00 84.88 225 ASN A N 1
ATOM 1635 C CA . ASN A 1 225 ? -7.270 17.952 -2.036 1.00 84.88 225 ASN A CA 1
ATOM 1636 C C . ASN A 1 225 ? -8.509 17.555 -2.845 1.00 84.88 225 ASN A C 1
ATOM 1638 O O . ASN A 1 225 ? -9.367 16.826 -2.345 1.00 84.88 225 ASN A O 1
ATOM 1642 N N . HIS A 1 226 ? -8.590 18.009 -4.089 1.00 83.06 226 HIS A N 1
ATOM 1643 C CA . HIS A 1 226 ? -9.648 17.615 -5.010 1.00 83.06 226 HIS A CA 1
ATOM 1644 C C . HIS A 1 226 ? -9.046 16.823 -6.167 1.00 83.06 226 HIS A C 1
ATOM 1646 O O . HIS A 1 226 ? -8.048 17.246 -6.749 1.00 83.06 226 HIS A O 1
ATOM 1652 N N . ASP A 1 227 ? -9.660 15.694 -6.505 1.00 76.31 227 ASP A N 1
ATOM 1653 C CA . ASP A 1 227 ? -9.397 14.968 -7.745 1.00 76.31 227 ASP A CA 1
ATOM 1654 C C . ASP A 1 227 ? -10.554 15.179 -8.739 1.00 76.31 227 ASP A C 1
ATOM 1656 O O . ASP A 1 227 ? -11.484 15.953 -8.495 1.00 76.31 227 ASP A O 1
ATOM 1660 N N . SER A 1 228 ? -10.488 14.532 -9.904 1.00 75.00 228 SER A N 1
ATOM 1661 C CA . SER A 1 228 ? -11.537 14.624 -10.926 1.00 75.00 228 SER A CA 1
ATOM 1662 C C . SER A 1 228 ? -12.891 14.049 -10.489 1.00 75.00 228 SER A C 1
ATOM 1664 O O . SER A 1 228 ? -13.881 14.263 -11.185 1.00 75.00 228 SER A O 1
ATOM 1666 N N . GLU A 1 229 ? -12.946 13.319 -9.372 1.00 75.56 229 GLU A N 1
ATOM 1667 C CA . GLU A 1 229 ? -14.132 12.622 -8.867 1.00 75.56 229 GLU A CA 1
ATOM 1668 C C . GLU A 1 229 ? -14.677 13.230 -7.560 1.00 75.56 229 GLU A C 1
ATOM 1670 O O . GLU A 1 229 ? -15.831 12.986 -7.200 1.00 75.56 229 GLU A O 1
ATOM 1675 N N . GLY A 1 230 ? -13.907 14.072 -6.864 1.00 82.19 230 GLY A N 1
ATOM 1676 C CA . GLY A 1 230 ? -14.364 14.799 -5.686 1.00 82.19 230 GLY A CA 1
ATOM 1677 C C . GLY A 1 230 ? -13.253 15.148 -4.700 1.00 82.19 230 GLY A C 1
ATOM 1678 O O . GLY A 1 230 ? -12.182 15.613 -5.072 1.00 82.19 230 GLY A O 1
ATOM 1679 N N . VAL A 1 231 ? -13.552 15.015 -3.404 1.00 85.00 231 VAL A N 1
ATOM 1680 C CA . VAL A 1 231 ? -12.556 15.170 -2.333 1.00 85.00 231 VAL A CA 1
ATOM 1681 C C . VAL A 1 231 ? -11.629 13.959 -2.367 1.00 85.00 231 VAL A C 1
ATOM 1683 O O . VAL A 1 231 ? -12.082 12.839 -2.127 1.00 85.00 231 VAL A O 1
ATOM 1686 N N . GLY A 1 232 ? -10.345 14.193 -2.630 1.00 79.94 232 GLY A N 1
ATOM 1687 C CA . GLY A 1 232 ? -9.329 13.150 -2.640 1.00 79.94 232 GLY A CA 1
ATOM 1688 C C . GLY A 1 232 ? -9.142 12.575 -1.237 1.00 79.94 232 GLY A C 1
ATOM 1689 O O . GLY A 1 232 ? -8.870 13.311 -0.288 1.00 79.94 232 GLY A O 1
ATOM 1690 N N . ARG A 1 233 ? -9.301 11.254 -1.098 1.00 72.56 233 ARG A N 1
ATOM 1691 C CA . ARG A 1 233 ? -9.218 10.535 0.192 1.00 72.56 233 ARG A CA 1
ATOM 1692 C C . ARG A 1 233 ? -7.927 9.747 0.400 1.00 72.56 233 ARG A C 1
ATOM 1694 O O . ARG A 1 233 ? -7.739 9.169 1.463 1.00 72.56 233 ARG A O 1
ATOM 1701 N N . PHE A 1 234 ? -7.036 9.757 -0.587 1.00 56.03 234 PHE A N 1
ATOM 1702 C CA . PHE A 1 234 ? -5.739 9.096 -0.517 1.00 56.03 234 PHE A CA 1
ATOM 1703 C C . PHE A 1 234 ? -4.630 10.048 -0.966 1.00 56.03 234 PHE A C 1
ATOM 1705 O O . PHE A 1 234 ? -4.683 10.604 -2.064 1.00 56.03 234 PHE A O 1
ATOM 1712 N N . GLY A 1 235 ? -3.640 10.213 -0.091 1.00 45.59 235 GLY A N 1
ATOM 1713 C CA . GLY A 1 235 ? -2.378 10.918 -0.295 1.00 45.59 235 GLY A CA 1
ATOM 1714 C C . GLY A 1 235 ? -1.311 10.278 0.576 1.00 45.59 235 GLY A C 1
ATOM 1715 O O . GLY A 1 235 ? -1.624 10.025 1.760 1.00 45.59 235 GLY A O 1
#

Sequence (235 aa):
MKRASWLVAQLGAIGLFCACGADPGPPSDLTSGGHQPGSPSGPVQQDETTPSTRPPLGGPREGLTVDQLAAFERGRIVFEHRWTPSEGLGPRYNAVACASCHSTPVTGGSAQLYRNFYLAAAGPQGSQGAVSGLPSFIVPAYGVDPGRIPAPDPMDPLAPTDIFSLERGRTVIPDFVGMTPVTMAQRGSVPIFGVGLFEFVTNATIVAGADWNDSDSDGISGRINHDSEGVGRFG

pLDDT: mean 70.59, std 21.52, range [27.69, 96.0]